Protein AF-A0A348VBX1-F1 (afdb_monomer_lite)

Sequence (190 aa):
MVKDENVKIEMVGKNIELTAAIKQYIEEKIGRVYRYFDPILGVKVAVEKERQAREPVFDVEVTLDANGRLIRAEVEDPDLYAAIDKAADKLESNIKRFKEKLFDSRQGGRVEKTTTLNIGSLLGEEKVEEPLIERRKRFVVLPMSEEEAILQMESLGHTFFVFMDPDTGDPKIVYKRKKRGYGVIEVLTE

Radius of gyration: 22.04 Å; chains: 1; bounding box: 51×40×66 Å

pLDDT: mean 71.65, std 18.19, range [31.11, 92.44]

Structure (mmCIF, N/CA/C/O backbone):
data_AF-A0A348VBX1-F1
#
_entry.id   AF-A0A348VBX1-F1
#
loop_
_atom_site.group_PDB
_atom_site.id
_atom_site.type_symbol
_atom_site.label_atom_id
_atom_site.label_alt_id
_atom_site.label_comp_id
_atom_site.label_asym_id
_atom_site.label_entity_id
_atom_site.label_seq_id
_atom_site.pdbx_PDB_ins_code
_atom_site.Cartn_x
_atom_site.Cartn_y
_atom_site.Cartn_z
_atom_site.occupancy
_atom_site.B_iso_or_equiv
_atom_site.auth_seq_id
_atom_site.auth_comp_id
_atom_site.auth_asym_id
_atom_site.auth_atom_id
_atom_site.pdbx_PDB_model_num
ATOM 1 N N . MET A 1 1 ? -14.574 9.328 -16.909 1.00 34.19 1 MET A N 1
ATOM 2 C CA . MET A 1 1 ? -14.794 9.185 -15.454 1.00 34.19 1 MET A CA 1
ATOM 3 C C . MET A 1 1 ? -14.761 7.692 -15.159 1.00 34.19 1 MET A C 1
ATOM 5 O O . MET A 1 1 ? -15.797 7.044 -15.177 1.00 34.19 1 MET A O 1
ATOM 9 N N . VAL A 1 2 ? -13.558 7.121 -15.090 1.00 34.88 2 VAL A N 1
ATOM 10 C CA . VAL A 1 2 ? -13.354 5.673 -14.930 1.00 34.88 2 VAL A CA 1
ATOM 11 C C . VAL A 1 2 ? -13.060 5.448 -13.455 1.00 34.88 2 VAL A C 1
ATOM 13 O O . VAL A 1 2 ? -12.194 6.114 -12.902 1.00 34.88 2 VAL A O 1
ATOM 16 N N . LYS A 1 3 ? -13.880 4.623 -12.808 1.00 34.69 3 LYS A N 1
ATOM 17 C CA . LYS A 1 3 ? -13.739 4.253 -11.402 1.00 34.69 3 LYS A CA 1
ATOM 18 C C . LYS A 1 3 ? -12.501 3.363 -11.272 1.00 34.69 3 LYS A C 1
ATOM 20 O O . LYS A 1 3 ? -12.443 2.328 -11.926 1.00 34.69 3 LYS A O 1
ATOM 25 N N . ASP A 1 4 ? -11.540 3.765 -10.446 1.00 39.59 4 ASP A N 1
ATOM 26 C CA . ASP A 1 4 ? -10.434 2.912 -10.006 1.00 39.59 4 ASP A CA 1
ATOM 27 C C . ASP A 1 4 ? -10.994 1.783 -9.133 1.00 39.59 4 ASP A C 1
ATOM 29 O O . ASP A 1 4 ? -11.224 1.944 -7.936 1.00 39.59 4 ASP A O 1
ATOM 33 N N . GLU A 1 5 ? -11.311 0.657 -9.769 1.00 47.06 5 GLU A N 1
ATOM 34 C CA . GLU A 1 5 ? -12.123 -0.420 -9.193 1.00 47.06 5 GLU A CA 1
ATOM 35 C C . GLU A 1 5 ? -11.312 -1.639 -8.716 1.00 47.06 5 GLU A C 1
ATOM 37 O O . GLU A 1 5 ? -11.877 -2.716 -8.592 1.00 47.06 5 GLU A O 1
ATOM 42 N N . ASN A 1 6 ? -10.005 -1.531 -8.427 1.00 52.00 6 ASN A N 1
ATOM 43 C CA . ASN A 1 6 ? -9.211 -2.731 -8.094 1.00 52.00 6 ASN A CA 1
ATOM 44 C C . ASN A 1 6 ? -8.182 -2.616 -6.955 1.00 52.00 6 ASN A C 1
ATOM 46 O O . ASN A 1 6 ? -7.295 -3.464 -6.853 1.00 52.00 6 ASN A O 1
ATOM 50 N N . VAL A 1 7 ? -8.308 -1.649 -6.040 1.00 63.88 7 VAL A N 1
ATOM 51 C CA . VAL A 1 7 ? -7.556 -1.722 -4.772 1.00 63.88 7 VAL A CA 1
ATOM 52 C C . VAL A 1 7 ? -8.360 -2.547 -3.772 1.00 63.88 7 VAL A C 1
ATOM 54 O O . VAL A 1 7 ? -9.346 -2.084 -3.202 1.00 63.88 7 VAL A O 1
ATOM 57 N N . LYS A 1 8 ? -7.946 -3.798 -3.558 1.00 69.88 8 LYS A N 1
ATOM 58 C CA . LYS A 1 8 ? -8.563 -4.673 -2.558 1.00 69.88 8 LYS A CA 1
ATOM 59 C C . LYS A 1 8 ? -8.194 -4.177 -1.154 1.00 69.88 8 LYS A C 1
ATOM 61 O O . LYS A 1 8 ? -7.020 -4.215 -0.780 1.00 69.88 8 LYS A O 1
ATOM 66 N N . ILE A 1 9 ? -9.191 -3.721 -0.393 1.00 82.69 9 ILE A N 1
ATOM 67 C CA . ILE A 1 9 ? -9.043 -3.385 1.029 1.00 82.69 9 ILE A CA 1
ATOM 68 C C . ILE A 1 9 ? -9.434 -4.611 1.853 1.00 82.69 9 ILE A C 1
ATOM 70 O O . ILE A 1 9 ? -10.587 -5.039 1.851 1.00 82.69 9 ILE A O 1
ATOM 74 N N . GLU A 1 10 ? -8.473 -5.197 2.554 1.00 85.75 10 GLU A N 1
ATOM 75 C CA . GLU A 1 10 ? -8.712 -6.299 3.481 1.00 85.75 10 GLU A CA 1
ATOM 76 C C . GLU A 1 10 ? -8.866 -5.753 4.900 1.00 85.75 10 GLU A C 1
ATOM 78 O O . GLU A 1 10 ? -7.954 -5.119 5.424 1.00 85.75 10 GLU A O 1
ATOM 83 N N . MET A 1 11 ? -10.012 -6.004 5.535 1.00 87.12 11 MET A N 1
ATOM 84 C CA . MET A 1 11 ? -10.293 -5.536 6.894 1.00 87.12 11 MET A CA 1
ATOM 85 C C . MET A 1 11 ? -10.345 -6.712 7.868 1.00 87.12 11 MET A C 1
ATOM 87 O O . MET A 1 11 ? -11.071 -7.680 7.636 1.00 87.12 11 MET A O 1
ATOM 91 N N . VAL A 1 12 ? -9.602 -6.619 8.969 1.00 87.25 12 VAL A N 1
ATOM 92 C CA . VAL A 1 12 ? -9.521 -7.645 10.014 1.00 87.25 12 VAL A CA 1
ATOM 93 C C . VAL A 1 12 ? -9.904 -7.022 11.353 1.00 87.25 12 VAL A C 1
ATOM 95 O O . VAL A 1 12 ? -9.285 -6.059 11.786 1.00 87.25 12 VAL A O 1
ATOM 98 N N . GLY A 1 13 ? -10.924 -7.569 12.013 1.00 86.19 13 GLY A N 1
ATOM 99 C CA . GLY A 1 13 ? -11.302 -7.182 13.373 1.00 86.19 13 GLY A CA 1
ATOM 100 C C . GLY A 1 13 ? -10.796 -8.213 14.376 1.00 86.19 13 GLY A C 1
ATOM 101 O O . GLY A 1 13 ? -11.112 -9.396 14.246 1.00 86.19 13 GLY A O 1
ATOM 102 N N . LYS A 1 14 ? -10.026 -7.787 15.378 1.00 83.62 14 LYS A N 1
ATOM 103 C CA . LYS A 1 14 ? -9.590 -8.625 16.501 1.00 83.62 14 LYS A CA 1
ATOM 104 C C . LYS A 1 14 ? -10.239 -8.105 17.777 1.00 83.62 14 LYS A C 1
ATOM 106 O O . LYS A 1 14 ? -10.091 -6.946 18.137 1.00 83.62 14 LYS A O 1
ATOM 111 N N . ASN A 1 15 ? -11.014 -8.952 18.453 1.00 81.19 15 ASN A N 1
ATOM 112 C CA . ASN A 1 15 ? -11.793 -8.563 19.641 1.00 81.19 15 ASN A CA 1
ATOM 113 C C . ASN A 1 15 ? -12.840 -7.456 19.393 1.00 81.19 15 ASN A C 1
ATOM 115 O O . ASN A 1 15 ? -13.347 -6.862 20.344 1.00 81.19 15 ASN A O 1
ATOM 119 N N . ILE A 1 16 ? -13.188 -7.210 18.128 1.00 82.00 16 ILE A N 1
ATOM 120 C CA . ILE A 1 16 ? -14.214 -6.262 17.700 1.00 82.00 16 ILE A CA 1
ATOM 121 C C . ILE A 1 16 ? -14.947 -6.816 16.477 1.00 82.00 16 ILE A C 1
ATOM 123 O O . ILE A 1 16 ? -14.334 -7.410 15.588 1.00 82.00 16 ILE A O 1
ATOM 127 N N . GLU A 1 17 ? -16.260 -6.614 16.425 1.00 80.56 17 GLU A N 1
ATOM 128 C CA . GLU A 1 17 ? -17.049 -6.901 15.231 1.00 80.56 17 GLU A CA 1
ATOM 129 C C . GLU A 1 17 ? -17.057 -5.687 14.302 1.00 80.56 17 GLU A C 1
ATOM 131 O O . GLU A 1 17 ? -17.486 -4.591 14.669 1.00 80.56 17 GLU A O 1
ATOM 136 N N . LEU A 1 18 ? -16.593 -5.889 13.069 1.00 85.25 18 LEU A N 1
ATOM 137 C CA . LEU A 1 18 ? -16.630 -4.862 12.034 1.00 85.25 18 LEU A CA 1
ATOM 138 C C . LEU A 1 18 ? -18.036 -4.789 11.428 1.00 85.25 18 LEU A C 1
ATOM 140 O O . LEU A 1 18 ? -18.371 -5.544 10.509 1.00 85.25 18 LEU A O 1
ATOM 144 N N . THR A 1 19 ? -18.854 -3.867 11.936 1.00 88.31 19 THR A N 1
ATOM 145 C CA . THR A 1 19 ? -20.179 -3.563 11.376 1.00 88.31 19 THR A CA 1
ATOM 146 C C . THR A 1 19 ? -20.062 -2.903 9.998 1.00 88.31 19 THR A C 1
ATOM 148 O O . THR A 1 19 ? -19.020 -2.354 9.636 1.00 88.31 19 THR A O 1
ATOM 151 N N . ALA A 1 20 ? -21.142 -2.929 9.210 1.00 86.56 20 ALA A N 1
ATOM 152 C CA . ALA A 1 20 ? -21.160 -2.320 7.876 1.00 86.56 20 ALA A CA 1
ATOM 153 C C . ALA A 1 20 ? -20.808 -0.820 7.901 1.00 86.56 20 ALA A C 1
ATOM 155 O O . ALA A 1 20 ? -20.064 -0.355 7.043 1.00 86.56 20 ALA A O 1
ATOM 156 N N . ALA A 1 21 ? -21.268 -0.094 8.926 1.00 87.56 21 ALA A N 1
ATOM 157 C CA . ALA A 1 21 ? -20.960 1.323 9.106 1.00 87.56 21 ALA A CA 1
ATOM 158 C C . ALA A 1 21 ? -19.455 1.573 9.305 1.00 87.56 21 ALA A C 1
ATOM 160 O O . ALA A 1 21 ? -18.895 2.476 8.691 1.00 87.56 21 ALA A O 1
ATOM 161 N N . ILE A 1 22 ? -18.784 0.735 10.106 1.00 87.12 22 ILE A N 1
ATOM 162 C CA . ILE A 1 22 ? -17.337 0.842 10.347 1.00 87.12 22 ILE A CA 1
ATOM 163 C C . ILE A 1 22 ? -16.563 0.556 9.058 1.00 87.12 22 ILE A C 1
ATOM 165 O O . ILE A 1 22 ? -15.651 1.302 8.709 1.00 87.12 22 ILE A O 1
ATOM 169 N N . LYS A 1 23 ? -16.945 -0.493 8.320 1.00 86.88 23 LYS A N 1
ATOM 170 C CA . LYS A 1 23 ? -16.295 -0.846 7.047 1.00 86.88 23 LYS A CA 1
ATOM 171 C C . LYS A 1 23 ? -16.399 0.284 6.027 1.00 86.88 23 LYS A C 1
ATOM 173 O O . LYS A 1 23 ? -15.392 0.673 5.446 1.00 86.88 23 LYS A O 1
ATOM 178 N N . GLN A 1 24 ? -17.595 0.849 5.875 1.00 87.25 24 GLN A N 1
ATOM 179 C CA . GLN A 1 24 ? -17.833 1.971 4.972 1.00 87.25 24 GLN A CA 1
ATOM 180 C C . GLN A 1 24 ? -17.023 3.210 5.381 1.00 87.25 24 GLN A C 1
ATOM 182 O O . GLN A 1 24 ? -16.464 3.892 4.524 1.00 87.25 24 GLN A O 1
ATOM 187 N N . TYR A 1 25 ? -16.910 3.478 6.685 1.00 89.00 25 TYR A N 1
ATOM 188 C CA . TYR A 1 25 ? -16.112 4.592 7.196 1.00 89.00 25 TYR A CA 1
ATOM 189 C C . TYR A 1 25 ? -14.616 4.426 6.883 1.00 89.00 25 TYR A C 1
ATOM 191 O O . TYR A 1 25 ? -13.970 5.362 6.406 1.00 89.00 25 TYR A O 1
ATOM 199 N N . ILE A 1 26 ? -14.073 3.220 7.085 1.00 87.38 26 ILE A N 1
ATOM 200 C CA . ILE A 1 26 ? -12.686 2.874 6.733 1.00 87.38 26 ILE A CA 1
ATOM 201 C C . ILE A 1 26 ? -12.463 3.030 5.223 1.00 87.38 26 ILE A C 1
ATOM 203 O O . ILE A 1 26 ? -11.484 3.653 4.810 1.00 87.38 26 ILE A O 1
ATOM 207 N N . GLU A 1 27 ? -13.372 2.504 4.400 1.00 86.06 27 GLU A N 1
ATOM 208 C CA . GLU A 1 27 ? -13.325 2.637 2.940 1.00 86.06 27 GLU A CA 1
ATOM 209 C C . GLU A 1 27 ? -13.308 4.096 2.491 1.00 86.06 27 GLU A C 1
ATOM 211 O O . GLU A 1 27 ? -12.513 4.454 1.625 1.00 86.06 27 GLU A O 1
ATOM 216 N N . GLU A 1 28 ? -14.137 4.955 3.084 1.00 86.88 28 GLU A N 1
ATOM 217 C CA . GLU A 1 28 ? -14.190 6.365 2.713 1.00 86.88 28 GLU A CA 1
ATOM 218 C C . GLU A 1 28 ? -12.906 7.108 3.105 1.00 86.88 28 GLU A C 1
ATOM 220 O O . GLU A 1 28 ? -12.346 7.857 2.295 1.00 86.88 28 GLU A O 1
ATOM 225 N N . LYS A 1 29 ? -12.425 6.908 4.337 1.00 86.06 29 LYS A N 1
ATOM 226 C CA . LYS A 1 29 ? -11.259 7.625 4.872 1.00 86.06 29 LYS A CA 1
ATOM 227 C C . LYS A 1 29 ? -9.966 7.175 4.212 1.00 86.06 29 LYS A C 1
ATOM 229 O O . LYS A 1 29 ? -9.249 8.004 3.651 1.00 86.06 29 LYS A O 1
ATOM 234 N N . ILE A 1 30 ? -9.702 5.871 4.197 1.00 82.25 30 ILE A N 1
ATOM 235 C CA . ILE A 1 30 ? -8.506 5.307 3.559 1.00 82.25 30 ILE A CA 1
ATOM 236 C C . ILE A 1 30 ? -8.591 5.456 2.032 1.00 82.25 30 ILE A C 1
ATOM 238 O O . ILE A 1 30 ? -7.583 5.756 1.392 1.00 82.25 30 ILE A O 1
ATOM 242 N N . GLY A 1 31 ? -9.811 5.390 1.484 1.00 77.94 31 GLY A N 1
ATOM 243 C CA . GLY A 1 31 ? -10.207 5.755 0.118 1.00 77.94 31 GLY A CA 1
ATOM 244 C C . GLY A 1 31 ? -9.522 6.982 -0.452 1.00 77.94 31 GLY A C 1
ATOM 245 O O . GLY A 1 31 ? -8.976 6.986 -1.558 1.00 77.94 31 GLY A O 1
ATOM 246 N N . ARG A 1 32 ? -9.577 8.065 0.320 1.00 78.00 32 ARG A N 1
ATOM 247 C CA . ARG A 1 32 ? -9.036 9.365 -0.084 1.00 78.00 32 ARG A CA 1
ATOM 248 C C . ARG A 1 32 ? -7.515 9.361 -0.111 1.00 78.00 32 ARG A C 1
ATOM 250 O O . ARG A 1 32 ? -6.947 10.024 -0.971 1.00 78.00 32 ARG A O 1
ATOM 257 N N . VAL A 1 33 ? -6.876 8.620 0.792 1.00 74.38 33 VAL A N 1
ATOM 258 C CA . VAL A 1 33 ? -5.416 8.603 0.938 1.00 74.38 33 VAL A CA 1
ATOM 259 C C . VAL A 1 33 ? -4.763 7.908 -0.252 1.00 74.38 33 VAL A C 1
ATOM 261 O O . VAL A 1 33 ? -3.803 8.443 -0.797 1.00 74.38 33 VAL A O 1
ATOM 264 N N . TYR A 1 34 ? -5.293 6.769 -0.709 1.00 67.50 34 TYR A N 1
ATOM 265 C CA . TYR A 1 34 ? -4.686 6.032 -1.824 1.00 67.50 34 TYR A CA 1
ATOM 266 C C . TYR A 1 34 ? -4.989 6.617 -3.211 1.00 67.50 34 TYR A C 1
ATOM 268 O O . TYR A 1 34 ? -4.181 6.440 -4.111 1.00 67.50 34 TYR A O 1
ATOM 276 N N . ARG A 1 35 ? -6.082 7.375 -3.406 1.00 65.81 35 ARG A N 1
ATOM 277 C CA . ARG A 1 35 ? -6.417 7.983 -4.717 1.00 65.81 35 ARG A CA 1
ATOM 278 C C . ARG A 1 35 ? -5.342 8.942 -5.248 1.00 65.81 35 ARG A C 1
ATOM 280 O O . ARG A 1 35 ? -5.245 9.173 -6.445 1.00 65.81 35 ARG A O 1
ATOM 287 N N . TYR A 1 36 ? -4.540 9.527 -4.364 1.00 60.25 36 TYR A N 1
ATOM 288 C CA . TYR A 1 36 ? -3.433 10.399 -4.764 1.00 60.25 36 TYR A CA 1
ATOM 289 C C . TYR A 1 36 ? -2.178 9.631 -5.205 1.00 60.25 36 TYR A C 1
ATOM 291 O O . TYR A 1 36 ? -1.205 10.253 -5.641 1.00 60.25 36 TYR A O 1
ATOM 299 N N . PHE A 1 37 ? -2.169 8.302 -5.078 1.00 56.12 37 PHE A N 1
ATOM 300 C CA . PHE A 1 37 ? -0.985 7.476 -5.256 1.00 56.12 37 PHE A CA 1
ATOM 301 C C . PHE A 1 37 ? -1.318 6.231 -6.082 1.00 56.12 37 PHE A C 1
ATOM 303 O O . PHE A 1 37 ? -1.771 5.230 -5.551 1.00 56.12 37 PHE A O 1
ATOM 310 N N . ASP A 1 38 ? -1.016 6.269 -7.378 1.00 56.38 38 ASP A N 1
ATOM 311 C CA . ASP A 1 38 ? -1.073 5.093 -8.249 1.00 56.38 38 ASP A CA 1
ATOM 312 C C . ASP A 1 38 ? 0.329 4.677 -8.715 1.00 56.38 38 ASP A C 1
ATOM 314 O O . ASP A 1 38 ? 1.137 5.551 -9.059 1.00 56.38 38 ASP A O 1
ATOM 318 N N . PRO A 1 39 ? 0.651 3.366 -8.758 1.00 56.66 39 PRO A N 1
ATOM 319 C CA . PRO A 1 39 ? -0.222 2.220 -8.460 1.00 56.66 39 PRO A CA 1
ATOM 320 C C . PRO A 1 39 ? -0.078 1.674 -7.021 1.00 56.66 39 PRO A C 1
ATOM 322 O O . PRO A 1 39 ? 1.034 1.374 -6.567 1.00 56.66 39 PRO A O 1
ATOM 325 N N . ILE A 1 40 ? -1.206 1.461 -6.331 1.00 63.28 40 ILE A N 1
ATOM 326 C CA . ILE A 1 40 ? -1.289 0.750 -5.036 1.00 63.28 40 ILE A CA 1
ATOM 327 C C . ILE A 1 40 ? -1.795 -0.678 -5.257 1.00 63.28 40 ILE A C 1
ATOM 329 O O . ILE A 1 40 ? -2.778 -0.901 -5.957 1.00 63.28 40 ILE A O 1
ATOM 333 N N . LEU A 1 41 ? -1.105 -1.661 -4.670 1.00 61.50 41 LEU A N 1
ATOM 334 C CA . LEU A 1 41 ? -1.371 -3.089 -4.899 1.00 61.50 41 LEU A CA 1
ATOM 335 C C . LEU A 1 41 ? -2.420 -3.664 -3.942 1.00 61.50 41 LEU A C 1
ATOM 337 O O . LEU A 1 41 ? -3.099 -4.633 -4.277 1.00 61.50 41 LEU A O 1
ATOM 341 N N . GLY A 1 42 ? -2.548 -3.083 -2.752 1.00 71.88 42 GLY A N 1
ATOM 342 C CA . GLY A 1 42 ? -3.493 -3.536 -1.743 1.00 71.88 42 GLY A CA 1
ATOM 343 C C . GLY A 1 42 ? -3.344 -2.776 -0.435 1.00 71.88 42 GLY A C 1
ATOM 344 O O . GLY A 1 42 ? -2.290 -2.205 -0.136 1.00 71.88 42 GLY A O 1
ATOM 345 N N . VAL A 1 43 ? -4.419 -2.777 0.343 1.00 82.62 43 VAL A N 1
ATOM 346 C CA . VAL A 1 43 ? -4.465 -2.149 1.663 1.00 82.62 43 VAL A CA 1
ATOM 347 C C . VAL A 1 43 ? -5.020 -3.156 2.652 1.00 82.62 43 VAL A C 1
ATOM 349 O O . VAL A 1 43 ? -6.045 -3.781 2.396 1.00 82.62 43 VAL A O 1
ATOM 352 N N . LYS A 1 44 ? -4.361 -3.302 3.794 1.00 86.75 44 LYS A N 1
ATOM 353 C CA . LYS A 1 44 ? -4.835 -4.106 4.913 1.00 86.75 44 LYS A CA 1
ATOM 354 C C . LYS A 1 44 ? -5.072 -3.202 6.112 1.00 86.75 44 LYS A C 1
ATOM 356 O O . LYS A 1 44 ? -4.185 -2.447 6.494 1.00 86.75 44 LYS A O 1
ATOM 361 N N . VAL A 1 45 ? -6.254 -3.295 6.700 1.00 87.00 45 VAL A N 1
ATOM 362 C CA . VAL A 1 45 ? -6.635 -2.572 7.913 1.00 87.00 45 VAL A CA 1
ATOM 363 C C . VAL A 1 45 ? -6.945 -3.599 8.989 1.00 87.00 45 VAL A C 1
ATOM 365 O O . VAL A 1 45 ? -7.852 -4.414 8.825 1.00 87.00 45 VAL A O 1
ATOM 368 N N . ALA A 1 46 ? -6.191 -3.584 10.079 1.00 86.31 46 ALA A N 1
ATOM 369 C CA . ALA A 1 46 ? -6.487 -4.353 11.273 1.00 86.31 46 ALA A CA 1
ATOM 370 C C . ALA A 1 46 ? -6.979 -3.404 12.367 1.00 86.31 46 ALA A C 1
ATOM 372 O O . ALA A 1 46 ? -6.388 -2.355 12.601 1.00 86.31 46 ALA A O 1
ATOM 373 N N . VAL A 1 47 ? -8.086 -3.768 13.005 1.00 87.31 47 VAL A N 1
ATOM 374 C CA . VAL A 1 47 ? -8.648 -3.044 14.143 1.00 87.31 47 VAL A CA 1
ATOM 375 C C . VAL A 1 47 ? -8.699 -4.009 15.311 1.00 87.31 47 VAL A C 1
ATOM 377 O O . VAL A 1 47 ? -9.370 -5.043 15.234 1.00 87.31 47 VAL A O 1
ATOM 380 N N . GLU A 1 48 ? -8.005 -3.681 16.389 1.00 86.62 48 GLU A N 1
ATOM 381 C CA . GLU A 1 48 ? -8.013 -4.434 17.632 1.00 86.62 48 GLU A CA 1
ATOM 382 C C . GLU A 1 48 ? -8.620 -3.604 18.762 1.00 86.62 48 GLU A C 1
ATOM 384 O O . GLU A 1 48 ? -8.350 -2.417 18.909 1.00 86.62 48 GLU A O 1
ATOM 389 N N . LYS A 1 49 ? -9.472 -4.236 19.571 1.00 83.94 49 LYS A N 1
ATOM 390 C CA . LYS A 1 49 ? -9.936 -3.662 20.835 1.00 83.94 49 LYS A CA 1
ATOM 391 C C . LYS A 1 49 ? -9.204 -4.335 21.990 1.00 83.94 49 LYS A C 1
ATOM 393 O O . LYS A 1 49 ? -9.324 -5.553 22.164 1.00 83.94 49 LYS A O 1
ATOM 398 N N . GLU A 1 50 ? -8.497 -3.548 22.792 1.00 82.06 50 GLU A N 1
ATOM 399 C CA . GLU A 1 50 ? -7.801 -4.044 23.978 1.00 82.06 50 GLU A CA 1
ATOM 400 C C . GLU A 1 50 ? -8.819 -4.552 25.014 1.00 82.06 50 GLU A C 1
ATOM 402 O O . GLU A 1 50 ? -9.827 -3.899 25.304 1.00 82.06 50 GLU A O 1
ATOM 407 N N . ARG A 1 51 ? -8.585 -5.753 25.557 1.00 70.12 51 ARG A N 1
ATOM 408 C CA . ARG A 1 51 ? -9.510 -6.425 26.490 1.00 70.12 51 ARG A CA 1
ATOM 409 C C . ARG A 1 51 ? -9.222 -6.099 27.952 1.00 70.12 51 ARG A C 1
ATOM 411 O O . ARG A 1 51 ? -10.125 -6.241 28.771 1.00 70.12 51 ARG A O 1
ATOM 418 N N . GLN A 1 52 ? -7.985 -5.728 28.291 1.00 65.56 52 GLN A N 1
ATOM 419 C CA . GLN A 1 52 ? -7.544 -5.564 29.687 1.00 65.56 52 GLN A CA 1
ATOM 420 C C . GLN A 1 52 ? -7.373 -4.109 30.140 1.00 65.56 52 GLN A C 1
ATOM 422 O O . GLN A 1 52 ? -7.008 -3.863 31.291 1.00 65.56 52 GLN A O 1
ATOM 427 N N . ALA A 1 53 ? -7.659 -3.135 29.279 1.00 66.25 53 ALA A N 1
ATOM 428 C CA . ALA A 1 53 ? -7.589 -1.729 29.648 1.00 66.25 53 ALA A CA 1
ATOM 429 C C . ALA A 1 53 ? -8.806 -1.305 30.496 1.00 66.25 53 ALA A C 1
ATOM 431 O O . ALA A 1 53 ? -9.932 -1.758 30.285 1.00 66.25 53 ALA A O 1
ATOM 432 N N . ARG A 1 54 ? -8.575 -0.423 31.481 1.00 67.56 54 ARG A N 1
ATOM 433 C CA . ARG A 1 54 ? -9.643 0.181 32.309 1.00 67.56 54 ARG A CA 1
ATOM 434 C C . ARG A 1 54 ? -10.573 1.088 31.496 1.00 67.56 54 ARG A C 1
ATOM 436 O O . ARG A 1 54 ? -11.728 1.258 31.872 1.00 67.56 54 ARG A O 1
ATOM 443 N N . GLU A 1 55 ? -10.063 1.638 30.401 1.00 75.94 55 GLU A N 1
ATOM 444 C CA . GLU A 1 55 ? -10.782 2.443 29.415 1.00 75.94 55 GLU A CA 1
ATOM 445 C C . GLU A 1 55 ? -10.709 1.729 28.057 1.00 75.94 55 GLU A C 1
ATOM 447 O O . GLU A 1 55 ? -9.751 0.989 27.824 1.00 75.94 55 GLU A O 1
ATOM 452 N N . PRO A 1 56 ? -11.708 1.877 27.169 1.00 76.38 56 PRO A N 1
ATOM 453 C CA . PRO A 1 56 ? -11.634 1.277 25.842 1.00 76.38 56 PRO A CA 1
ATOM 454 C C . PRO A 1 56 ? -10.424 1.854 25.107 1.00 76.38 56 PRO A C 1
ATOM 456 O O . PRO A 1 56 ? -10.309 3.066 25.012 1.00 76.38 56 PRO A O 1
ATOM 459 N N . VAL A 1 57 ? -9.538 0.995 24.605 1.00 84.56 57 VAL A N 1
ATOM 460 C CA . VAL A 1 57 ? -8.432 1.384 23.723 1.00 84.56 57 VAL A CA 1
ATOM 461 C C . VAL A 1 57 ? -8.577 0.590 22.435 1.00 84.56 57 VAL A C 1
ATOM 463 O O . VAL A 1 57 ? -8.752 -0.634 22.463 1.00 84.56 57 VAL A O 1
ATOM 466 N N . PHE A 1 58 ? -8.563 1.303 21.317 1.00 85.38 58 PHE A N 1
ATOM 467 C CA . PHE A 1 58 ? -8.622 0.754 19.974 1.00 85.38 58 PHE A CA 1
ATOM 468 C C . PHE A 1 58 ? -7.272 0.954 19.306 1.00 85.38 58 PHE A C 1
ATOM 470 O O . PHE A 1 58 ? -6.812 2.084 19.154 1.00 85.38 58 PHE A O 1
ATOM 477 N N . ASP A 1 59 ? -6.665 -0.147 18.893 1.00 86.31 59 ASP A N 1
ATOM 478 C CA . ASP A 1 59 ? -5.488 -0.155 18.041 1.00 86.31 59 ASP A CA 1
ATOM 479 C C . ASP A 1 59 ? -5.949 -0.299 16.589 1.00 86.31 59 ASP A C 1
ATOM 481 O O . ASP A 1 59 ? -6.680 -1.230 16.231 1.00 86.31 59 ASP A O 1
ATOM 485 N N . VAL A 1 60 ? -5.575 0.668 15.759 1.00 88.00 60 VAL A N 1
ATOM 486 C CA . VAL A 1 60 ? -5.806 0.646 14.321 1.00 88.00 60 VAL A CA 1
ATOM 487 C C . VAL A 1 60 ? -4.463 0.593 13.617 1.00 88.00 60 VAL A C 1
ATOM 489 O O . VAL A 1 60 ? -3.678 1.545 13.620 1.00 88.00 60 VAL A O 1
ATOM 492 N N . GLU A 1 61 ? -4.257 -0.508 12.913 1.00 86.75 61 GLU A N 1
ATOM 493 C CA . GLU A 1 61 ? -3.096 -0.747 12.086 1.00 86.75 61 GLU A CA 1
ATOM 494 C C . GLU A 1 61 ? -3.501 -0.732 10.610 1.00 86.75 61 GLU A C 1
ATOM 496 O O . GLU A 1 61 ? -4.292 -1.553 10.143 1.00 86.75 61 GLU A O 1
ATOM 501 N N . VAL A 1 62 ? -2.916 0.178 9.841 1.00 87.19 62 VAL A N 1
ATOM 502 C CA . VAL A 1 62 ? -3.080 0.250 8.392 1.00 87.19 62 VAL A CA 1
ATOM 503 C C . VAL A 1 62 ? -1.754 -0.079 7.724 1.00 87.19 62 VAL A C 1
ATOM 505 O O . VAL A 1 62 ? -0.760 0.625 7.898 1.00 87.19 62 VAL A O 1
ATOM 508 N N . THR A 1 63 ? -1.750 -1.134 6.920 1.00 82.00 63 THR A N 1
ATOM 509 C CA . THR A 1 63 ? -0.619 -1.542 6.090 1.00 82.00 63 THR A CA 1
ATOM 510 C C . THR A 1 63 ? -0.981 -1.358 4.621 1.00 82.00 63 THR A C 1
ATOM 512 O O . THR A 1 63 ? -1.935 -1.947 4.116 1.00 82.00 63 THR A O 1
ATOM 515 N N . LEU A 1 64 ? -0.204 -0.541 3.921 1.00 80.44 64 LEU A N 1
ATOM 516 C CA . LEU A 1 64 ? -0.373 -0.219 2.511 1.00 80.44 64 LEU A CA 1
ATOM 517 C C . LEU A 1 64 ? 0.794 -0.778 1.698 1.00 80.44 64 LEU A C 1
ATOM 519 O O . LEU A 1 64 ? 1.955 -0.550 2.041 1.00 80.44 64 LEU A O 1
ATOM 523 N N . ASP A 1 65 ? 0.491 -1.478 0.606 1.00 70.19 65 ASP A N 1
ATOM 524 C CA . ASP A 1 65 ? 1.497 -1.948 -0.345 1.00 70.19 65 ASP A CA 1
ATOM 525 C C . ASP A 1 65 ? 1.570 -1.016 -1.562 1.00 70.19 65 ASP A C 1
ATOM 527 O O . ASP A 1 65 ? 0.727 -1.050 -2.466 1.00 70.19 65 ASP A O 1
ATOM 531 N N . ALA A 1 66 ? 2.617 -0.189 -1.588 1.00 66.25 66 ALA A N 1
ATOM 532 C CA . ALA A 1 66 ? 2.965 0.656 -2.722 1.00 66.25 66 ALA A CA 1
ATOM 533 C C . ALA A 1 66 ? 4.107 0.005 -3.526 1.00 66.25 66 ALA A C 1
ATOM 535 O O . ALA A 1 66 ? 5.290 0.181 -3.220 1.00 66.25 66 ALA A O 1
ATOM 536 N N . ASN A 1 67 ? 3.762 -0.749 -4.578 1.00 61.75 67 ASN A N 1
ATOM 537 C CA . ASN A 1 67 ?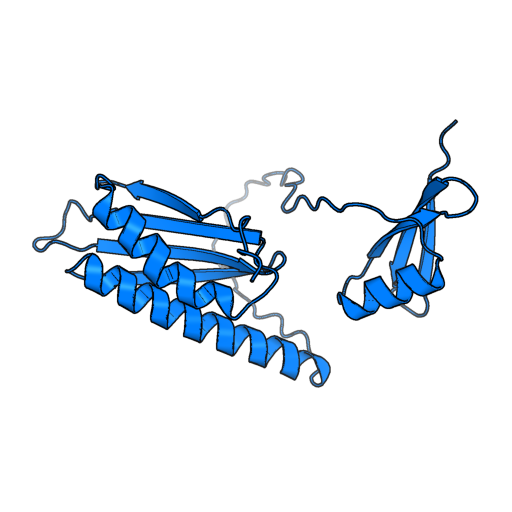 4.709 -1.389 -5.510 1.00 61.75 67 ASN A CA 1
ATOM 538 C C . ASN A 1 67 ? 5.764 -2.311 -4.837 1.00 61.75 67 ASN A C 1
ATOM 540 O O . ASN A 1 67 ? 6.929 -2.405 -5.252 1.00 61.75 67 ASN A O 1
ATOM 544 N N . GLY A 1 68 ? 5.361 -3.046 -3.801 1.00 53.91 68 GLY A N 1
ATOM 545 C CA . GLY A 1 68 ? 6.206 -3.953 -3.024 1.00 53.91 68 GLY A CA 1
ATOM 546 C C . GLY A 1 68 ? 7.075 -3.260 -1.984 1.00 53.91 68 GLY A C 1
ATOM 547 O O . GLY A 1 68 ? 8.109 -3.808 -1.604 1.00 53.91 68 GLY A O 1
ATOM 548 N N . ARG A 1 69 ? 6.694 -2.057 -1.550 1.00 63.78 69 ARG A N 1
ATOM 549 C CA . ARG A 1 69 ? 7.209 -1.440 -0.329 1.00 63.78 69 ARG A CA 1
ATOM 550 C C . ARG A 1 69 ? 6.042 -1.228 0.625 1.00 63.78 69 ARG A C 1
ATOM 552 O O . ARG A 1 69 ? 5.068 -0.560 0.286 1.00 63.78 69 ARG A O 1
ATOM 559 N N . LEU A 1 70 ? 6.166 -1.826 1.806 1.00 71.31 70 LEU A N 1
ATOM 560 C CA . LEU A 1 70 ? 5.138 -1.796 2.834 1.00 71.31 70 LEU A CA 1
ATOM 561 C C . LEU A 1 70 ? 5.243 -0.490 3.618 1.00 71.31 70 LEU A C 1
ATOM 563 O O . LEU A 1 70 ? 6.295 -0.166 4.173 1.00 71.31 70 LEU A O 1
ATOM 567 N N . ILE A 1 71 ? 4.146 0.254 3.660 1.00 79.38 71 ILE A N 1
ATOM 568 C CA . ILE A 1 71 ? 3.990 1.451 4.479 1.00 79.38 71 ILE A CA 1
ATOM 569 C C . ILE A 1 71 ? 2.981 1.107 5.565 1.00 79.38 71 ILE A C 1
ATOM 571 O O . ILE A 1 71 ? 1.815 0.861 5.275 1.00 79.38 71 ILE A O 1
ATOM 575 N N . ARG A 1 72 ? 3.441 1.079 6.815 1.00 81.94 72 ARG A N 1
ATOM 576 C CA . ARG A 1 72 ? 2.610 0.785 7.984 1.00 81.94 72 ARG A CA 1
ATOM 577 C C . ARG A 1 72 ? 2.345 2.062 8.775 1.00 81.94 72 ARG A C 1
ATOM 579 O O . ARG A 1 72 ? 3.243 2.888 8.958 1.00 81.94 72 ARG A O 1
ATOM 586 N N . ALA A 1 73 ? 1.121 2.215 9.248 1.00 84.19 73 ALA A N 1
ATOM 587 C CA . ALA A 1 73 ? 0.714 3.226 10.207 1.00 84.19 73 ALA A CA 1
ATOM 588 C C . ALA A 1 73 ? -0.072 2.536 11.321 1.00 84.19 73 ALA A C 1
ATOM 590 O O . ALA A 1 73 ? -1.021 1.816 11.051 1.00 84.19 73 ALA A O 1
ATOM 591 N N . GLU A 1 74 ? 0.350 2.754 12.558 1.00 86.50 74 GLU A N 1
ATOM 592 C CA . GLU A 1 74 ? -0.259 2.171 13.753 1.00 86.50 74 GLU A CA 1
ATOM 593 C C . GLU A 1 74 ? -0.645 3.304 14.692 1.00 86.50 74 GLU A C 1
ATOM 595 O O . GLU A 1 74 ? 0.135 4.257 14.862 1.00 86.50 74 GLU A O 1
ATOM 600 N N . VAL A 1 75 ? -1.860 3.254 15.221 1.00 89.00 75 VAL A N 1
ATOM 601 C CA . VAL A 1 75 ? -2.422 4.282 16.093 1.00 89.00 75 VAL A CA 1
ATOM 602 C C . VAL A 1 75 ? -3.279 3.622 17.156 1.00 89.00 75 VAL A C 1
ATOM 604 O O . VAL A 1 75 ? -4.187 2.868 16.834 1.00 89.00 75 VAL A O 1
ATOM 607 N N . GLU A 1 76 ? -3.040 4.001 18.404 1.00 87.81 76 GLU A N 1
ATOM 608 C CA . GLU A 1 76 ? -3.899 3.667 19.532 1.00 87.81 76 GLU A CA 1
ATOM 609 C C . GLU A 1 76 ? -4.738 4.892 19.918 1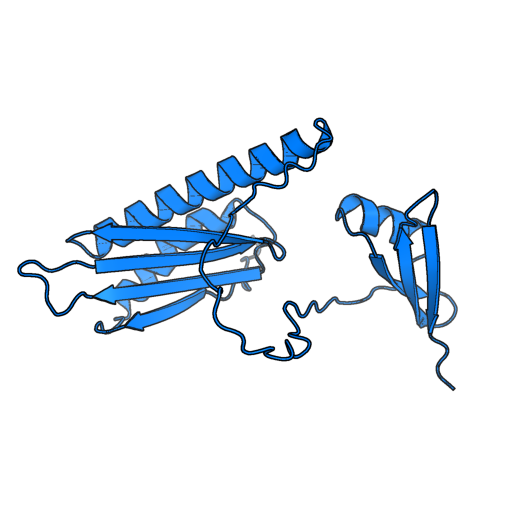.00 87.81 76 GLU A C 1
ATOM 611 O O . GLU A 1 76 ? -4.207 6.004 20.031 1.00 87.81 76 GLU A O 1
ATOM 616 N N . ASP A 1 77 ? -6.041 4.707 20.123 1.00 87.81 77 ASP A N 1
ATOM 617 C CA . ASP A 1 77 ? -6.935 5.761 20.611 1.00 87.81 77 ASP A CA 1
ATOM 618 C C . ASP A 1 77 ? -8.098 5.201 21.447 1.00 87.81 77 ASP A C 1
ATOM 620 O O . ASP A 1 77 ? -8.568 4.093 21.177 1.00 87.81 77 ASP A O 1
ATOM 624 N N . PRO A 1 78 ? -8.619 5.957 22.430 1.00 86.69 78 PRO A N 1
ATOM 625 C CA . PRO A 1 78 ? -9.831 5.567 23.140 1.00 86.69 78 PRO A CA 1
ATOM 626 C C . PRO A 1 78 ? -11.115 5.536 22.298 1.00 86.69 78 PRO A C 1
ATOM 628 O O . PRO A 1 78 ? -12.075 4.858 22.672 1.00 86.69 78 PRO A O 1
ATOM 631 N N . ASP A 1 79 ? -11.157 6.248 21.167 1.00 87.75 79 ASP A N 1
ATOM 632 C CA . ASP A 1 79 ? -12.280 6.255 20.224 1.00 87.75 79 ASP A CA 1
ATOM 633 C C . ASP A 1 79 ? -11.872 5.643 18.873 1.00 87.75 79 ASP A C 1
ATOM 635 O O . ASP A 1 79 ? -10.928 6.086 18.218 1.00 87.75 79 ASP A O 1
ATOM 639 N N . LEU A 1 80 ? -12.631 4.642 18.416 1.00 85.44 80 LEU A N 1
ATOM 640 C CA . LEU A 1 80 ? -12.406 3.961 17.141 1.00 85.44 80 LEU A CA 1
ATOM 641 C C . LEU A 1 80 ? -12.411 4.917 15.936 1.00 85.44 80 LEU A C 1
ATOM 643 O O . LEU A 1 80 ? -11.566 4.791 15.050 1.00 85.44 80 LEU A O 1
ATOM 647 N N . TYR A 1 81 ? -13.359 5.852 15.863 1.00 89.94 81 TYR A N 1
ATOM 648 C CA . TYR A 1 81 ? -13.462 6.758 14.715 1.00 89.94 81 TYR A CA 1
ATOM 649 C C . TYR A 1 81 ? -12.299 7.751 14.698 1.00 89.94 81 TYR A C 1
ATOM 651 O O . TYR A 1 81 ? -11.749 8.039 13.633 1.00 89.94 81 TYR A O 1
ATOM 659 N N . ALA A 1 82 ? -11.876 8.211 15.879 1.00 90.75 82 ALA A N 1
ATOM 660 C CA . ALA A 1 82 ? -10.695 9.054 16.021 1.00 90.75 82 ALA A CA 1
ATOM 661 C C . ALA A 1 82 ? -9.406 8.294 15.669 1.00 90.75 82 ALA A C 1
ATOM 663 O O . ALA A 1 82 ? -8.544 8.853 14.988 1.00 90.75 82 ALA A O 1
ATOM 664 N N . ALA A 1 83 ? -9.289 7.021 16.064 1.00 89.56 83 ALA A N 1
ATOM 665 C CA . ALA A 1 83 ? -8.172 6.155 15.686 1.00 89.56 83 ALA A CA 1
ATOM 666 C C . ALA A 1 83 ? -8.063 6.010 14.162 1.00 89.56 83 ALA A C 1
ATOM 668 O O . ALA A 1 83 ? -6.974 6.154 13.610 1.00 89.56 83 ALA A O 1
ATOM 669 N N . ILE A 1 84 ? -9.187 5.780 13.471 1.00 89.19 84 ILE A N 1
ATOM 670 C CA . ILE A 1 84 ? -9.231 5.649 12.004 1.00 89.19 84 ILE A CA 1
ATOM 671 C C . ILE A 1 84 ? -8.787 6.948 11.321 1.00 89.19 84 ILE A C 1
ATOM 673 O O . ILE A 1 84 ? -7.979 6.906 10.392 1.00 89.19 84 ILE A O 1
ATOM 677 N N . ASP A 1 85 ? -9.276 8.097 11.790 1.00 90.31 85 ASP A N 1
ATOM 678 C CA . ASP A 1 85 ? -8.906 9.405 11.238 1.00 90.31 85 ASP A CA 1
ATOM 679 C C . ASP A 1 85 ? -7.410 9.685 11.421 1.00 90.31 85 ASP A C 1
ATOM 681 O O . ASP A 1 85 ? -6.703 9.996 10.461 1.00 90.31 85 ASP A O 1
ATOM 685 N N . LYS A 1 86 ? -6.893 9.465 12.632 1.00 91.50 86 LYS A N 1
ATOM 686 C CA . LYS A 1 86 ? -5.463 9.603 12.933 1.00 91.50 86 LYS A CA 1
ATOM 687 C C . LYS A 1 86 ? -4.606 8.622 12.133 1.00 91.50 86 LYS A C 1
ATOM 689 O O . LYS A 1 86 ? -3.511 8.983 11.695 1.00 91.50 86 LYS A O 1
ATOM 694 N N . ALA A 1 87 ? -5.074 7.391 11.930 1.00 88.19 87 ALA A N 1
ATOM 695 C CA . ALA A 1 87 ? -4.377 6.397 11.121 1.00 88.19 87 ALA A CA 1
ATOM 696 C C . ALA A 1 87 ? -4.297 6.832 9.651 1.00 88.19 87 ALA A C 1
ATOM 698 O O . ALA A 1 87 ? -3.239 6.680 9.037 1.00 88.19 87 ALA A O 1
ATOM 699 N N . ALA A 1 88 ? -5.359 7.435 9.107 1.00 87.31 88 ALA A N 1
ATOM 700 C CA . ALA A 1 88 ? -5.364 7.997 7.758 1.00 87.31 88 ALA A CA 1
ATOM 701 C C . ALA A 1 88 ? -4.357 9.155 7.609 1.00 87.31 88 ALA A C 1
ATOM 703 O O . ALA A 1 88 ? -3.531 9.129 6.693 1.00 87.31 88 ALA A O 1
ATOM 704 N N . ASP A 1 89 ? -4.346 10.110 8.544 1.00 88.31 89 ASP A N 1
ATOM 705 C CA . ASP A 1 89 ? -3.413 11.251 8.535 1.00 88.31 89 ASP A CA 1
ATOM 706 C C . ASP A 1 89 ? -1.944 10.801 8.663 1.00 88.31 89 ASP A C 1
ATOM 708 O O . ASP A 1 89 ? -1.029 11.305 7.990 1.00 88.31 89 ASP A O 1
ATOM 712 N N . LYS A 1 90 ? -1.696 9.805 9.525 1.00 87.00 90 LYS A N 1
ATOM 713 C CA . LYS A 1 90 ? -0.369 9.206 9.725 1.00 87.00 90 LYS A CA 1
ATOM 714 C C . LYS A 1 90 ? 0.086 8.439 8.487 1.00 87.00 90 LYS A C 1
ATOM 716 O O . LYS A 1 90 ? 1.253 8.546 8.101 1.00 87.00 90 LYS A O 1
ATOM 721 N N . LEU A 1 91 ? -0.822 7.710 7.840 1.00 84.81 91 LEU A N 1
ATOM 722 C CA . LEU A 1 91 ? -0.554 7.021 6.582 1.00 84.81 91 LEU A CA 1
ATOM 723 C C . LEU A 1 91 ? -0.183 8.020 5.480 1.00 84.81 91 LEU A C 1
ATOM 725 O O . LEU A 1 91 ? 0.840 7.835 4.822 1.00 84.81 91 LEU A O 1
ATOM 729 N N . GLU A 1 92 ? -0.932 9.114 5.330 1.00 83.75 92 GLU A N 1
ATOM 730 C CA . GLU A 1 92 ? -0.631 10.169 4.354 1.00 83.75 92 GLU A CA 1
ATOM 731 C C . GLU A 1 92 ? 0.766 10.770 4.582 1.00 83.75 92 GLU A C 1
ATOM 733 O O . GLU A 1 92 ? 1.564 10.909 3.650 1.00 83.75 92 GLU A O 1
ATOM 738 N N . SER A 1 93 ? 1.101 11.070 5.837 1.00 82.94 93 SER A N 1
ATOM 739 C CA . SER A 1 93 ? 2.412 11.609 6.217 1.00 82.94 93 SER A CA 1
ATOM 740 C C . SER A 1 93 ? 3.556 10.637 5.914 1.00 82.94 93 SER A C 1
ATOM 742 O O . SER A 1 93 ? 4.603 11.039 5.396 1.00 82.94 93 SER A O 1
ATOM 744 N N . ASN A 1 94 ? 3.361 9.346 6.195 1.00 78.94 94 ASN A N 1
ATOM 745 C CA . ASN A 1 94 ? 4.341 8.303 5.898 1.00 78.94 94 ASN A CA 1
ATOM 746 C C . ASN A 1 94 ? 4.548 8.137 4.388 1.00 78.94 94 ASN A C 1
ATOM 748 O O . ASN A 1 94 ? 5.690 8.007 3.939 1.00 78.94 94 ASN A O 1
ATOM 752 N N . ILE A 1 95 ? 3.475 8.215 3.598 1.00 75.31 95 ILE A N 1
ATOM 753 C CA . ILE A 1 95 ? 3.548 8.163 2.135 1.00 75.31 95 ILE A CA 1
ATOM 754 C C . ILE A 1 95 ? 4.282 9.395 1.574 1.00 75.31 95 ILE A C 1
ATOM 756 O O . ILE A 1 95 ? 5.137 9.247 0.696 1.00 75.31 95 ILE A O 1
ATOM 760 N N . LYS A 1 96 ? 4.031 10.605 2.095 1.00 76.62 96 LYS A N 1
ATOM 761 C CA . LYS A 1 96 ? 4.752 11.829 1.680 1.00 76.62 96 LYS A CA 1
ATOM 762 C C . LYS A 1 96 ? 6.259 11.710 1.913 1.00 76.62 96 LYS A C 1
ATOM 764 O O . LYS A 1 96 ? 7.032 11.880 0.972 1.00 76.62 96 LYS A O 1
ATOM 769 N N . ARG A 1 97 ? 6.674 11.307 3.120 1.00 73.38 97 ARG A N 1
ATOM 770 C CA . ARG A 1 97 ? 8.094 11.071 3.458 1.00 73.38 97 ARG A CA 1
ATOM 771 C C . ARG A 1 97 ? 8.727 9.993 2.588 1.00 73.38 97 ARG A C 1
ATOM 773 O O . ARG A 1 97 ? 9.898 10.072 2.227 1.00 73.38 97 ARG A O 1
ATOM 780 N N . PHE A 1 98 ? 7.963 8.957 2.267 1.00 67.69 98 PHE A N 1
ATOM 781 C CA . PHE A 1 98 ? 8.418 7.891 1.390 1.00 67.69 98 PHE A CA 1
ATOM 782 C C . PHE A 1 98 ? 8.676 8.393 -0.037 1.00 67.69 98 PHE A C 1
ATOM 784 O O . PHE A 1 98 ? 9.694 8.039 -0.636 1.00 67.69 98 PHE A O 1
ATOM 791 N N . LYS A 1 99 ? 7.803 9.258 -0.563 1.00 63.44 99 LYS A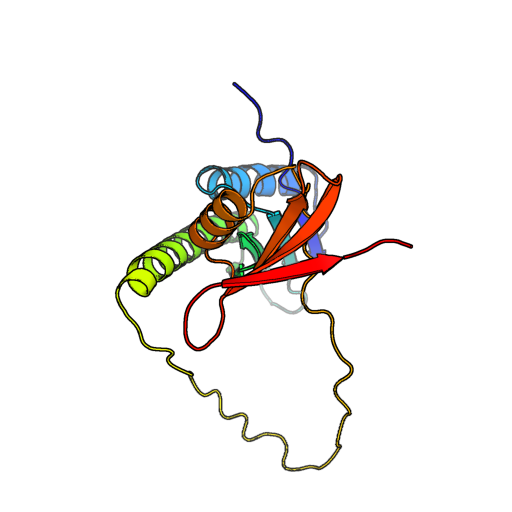 N 1
ATOM 792 C CA . LYS A 1 99 ? 8.005 9.914 -1.858 1.00 63.44 99 LYS A CA 1
ATOM 793 C C . LYS A 1 99 ? 9.226 10.832 -1.819 1.00 63.44 99 LYS A C 1
ATOM 795 O O . LYS A 1 99 ? 10.077 10.708 -2.689 1.00 63.44 99 LYS A O 1
ATOM 800 N N . GLU A 1 100 ? 9.369 11.674 -0.799 1.00 62.62 100 GLU A N 1
ATOM 801 C CA . GLU A 1 100 ? 10.554 12.531 -0.627 1.00 62.62 100 GLU A CA 1
ATOM 802 C C . GLU A 1 100 ? 11.849 11.710 -0.656 1.00 62.62 100 GLU A C 1
ATOM 804 O O . GLU A 1 100 ? 12.720 11.981 -1.476 1.00 62.62 100 GLU A O 1
ATOM 809 N N . LYS A 1 101 ? 11.929 10.615 0.113 1.00 58.00 101 LYS A N 1
ATOM 810 C CA . LYS A 1 101 ? 13.092 9.707 0.105 1.00 58.00 101 LYS A CA 1
ATOM 811 C C . LYS A 1 101 ? 13.341 9.032 -1.249 1.00 58.00 101 LYS A C 1
ATOM 813 O O . LYS A 1 101 ? 14.489 8.781 -1.603 1.00 58.00 101 LYS A O 1
ATOM 818 N N . LEU A 1 102 ? 12.292 8.722 -2.012 1.00 53.78 102 LEU A N 1
ATOM 819 C CA . LEU A 1 102 ? 12.411 8.182 -3.372 1.00 53.78 102 LEU A CA 1
ATOM 820 C C . LEU A 1 102 ? 12.977 9.201 -4.370 1.00 53.78 102 LEU A C 1
ATOM 822 O O . LEU A 1 102 ? 13.721 8.811 -5.272 1.00 53.78 102 LEU A O 1
ATOM 826 N N . PHE A 1 103 ? 12.630 10.480 -4.219 1.00 43.69 103 PHE A N 1
ATOM 827 C CA . PHE A 1 103 ? 13.154 11.562 -5.052 1.00 43.69 103 PHE A CA 1
ATOM 828 C C . PHE A 1 103 ? 14.583 11.955 -4.644 1.00 43.69 103 PHE A C 1
ATOM 830 O O . PHE A 1 103 ? 15.425 12.122 -5.523 1.00 43.69 103 PHE A O 1
ATOM 837 N N . ASP A 1 104 ? 14.893 11.992 -3.346 1.00 44.22 104 ASP A N 1
ATOM 838 C CA . ASP A 1 104 ? 16.228 12.342 -2.830 1.00 44.22 104 ASP A CA 1
ATOM 839 C C . ASP A 1 104 ? 17.273 11.238 -3.098 1.00 44.22 104 ASP A C 1
ATOM 841 O O . ASP A 1 104 ? 18.424 11.494 -3.462 1.00 44.22 104 ASP A O 1
ATOM 845 N N . SER A 1 105 ? 16.859 9.964 -3.040 1.00 43.38 105 SER A N 1
ATOM 846 C CA . SER A 1 105 ? 17.733 8.815 -3.332 1.00 43.38 105 SER A CA 1
ATOM 847 C C . SER A 1 105 ? 18.146 8.706 -4.809 1.00 43.38 105 SER A C 1
ATOM 849 O O . SER A 1 105 ? 18.999 7.876 -5.133 1.00 43.38 105 SER A O 1
ATOM 851 N N . ARG A 1 106 ? 17.573 9.516 -5.714 1.00 43.53 106 ARG A N 1
ATOM 852 C CA . ARG A 1 106 ? 18.037 9.641 -7.108 1.00 43.53 106 ARG A CA 1
ATOM 853 C C . ARG A 1 106 ? 19.224 10.605 -7.265 1.00 43.53 106 ARG A C 1
ATOM 855 O O . ARG A 1 106 ? 19.864 10.561 -8.311 1.00 43.53 106 ARG A O 1
ATOM 862 N N . GLN A 1 107 ? 19.560 11.410 -6.250 1.00 42.12 107 GLN A N 1
ATOM 863 C CA . GLN A 1 107 ? 20.773 12.249 -6.235 1.00 42.12 107 GLN A CA 1
ATOM 864 C C . GLN A 1 107 ? 21.795 11.865 -5.150 1.00 42.12 107 GLN A C 1
ATOM 866 O O . GLN A 1 107 ? 22.983 12.128 -5.325 1.00 42.12 107 GLN A O 1
ATOM 871 N N . GLY A 1 108 ? 21.393 11.196 -4.068 1.00 31.11 108 GLY A N 1
ATOM 872 C CA . GLY A 1 108 ? 22.295 10.824 -2.973 1.00 31.11 108 GLY A CA 1
ATOM 873 C C . GLY A 1 108 ? 22.691 9.351 -2.982 1.00 31.11 108 GLY A C 1
ATOM 874 O O . GLY A 1 108 ? 22.040 8.519 -2.356 1.00 31.11 108 GLY A O 1
ATOM 875 N N . GLY A 1 109 ? 23.789 9.004 -3.653 1.00 43.44 109 GLY A N 1
ATOM 876 C CA . GLY A 1 109 ? 24.408 7.693 -3.490 1.00 43.44 109 GLY A CA 1
ATOM 877 C C . GLY A 1 109 ? 25.008 7.528 -2.094 1.00 43.44 109 GLY A C 1
ATOM 878 O O . GLY A 1 109 ? 26.120 7.989 -1.866 1.00 43.44 109 GLY A O 1
ATOM 879 N N . ARG A 1 110 ? 24.330 6.818 -1.185 1.00 35.62 110 ARG A N 1
ATOM 880 C CA . ARG A 1 110 ? 24.977 6.058 -0.101 1.00 35.62 110 ARG A CA 1
ATOM 881 C C . ARG A 1 110 ? 23.983 5.095 0.545 1.00 35.62 110 ARG A C 1
ATOM 883 O O . ARG A 1 110 ? 22.980 5.497 1.117 1.00 35.62 110 ARG A O 1
ATOM 890 N N . VAL A 1 111 ? 24.290 3.805 0.459 1.00 41.62 111 VAL A N 1
ATOM 891 C CA . VAL A 1 111 ? 23.658 2.771 1.279 1.00 41.62 111 VAL A CA 1
ATOM 892 C C . VAL A 1 111 ? 24.137 2.988 2.710 1.00 41.62 111 VAL A C 1
ATOM 894 O O . VAL A 1 111 ? 25.255 2.603 3.052 1.00 41.62 111 VAL A O 1
ATOM 897 N N . GLU A 1 112 ? 23.314 3.606 3.549 1.00 37.84 112 GLU A N 1
ATOM 898 C CA . GLU A 1 112 ? 23.479 3.475 4.992 1.00 37.84 112 GLU A CA 1
ATOM 899 C C . GLU A 1 112 ? 22.818 2.169 5.427 1.00 37.84 112 GLU A C 1
ATOM 901 O O . GLU A 1 112 ? 21.604 2.049 5.573 1.00 37.84 112 GLU A O 1
ATOM 906 N N . LYS A 1 113 ? 23.667 1.151 5.594 1.00 44.34 113 LYS A N 1
ATOM 907 C CA . LYS A 1 113 ? 23.383 0.019 6.469 1.00 44.34 113 LYS A CA 1
ATOM 908 C C . LYS A 1 113 ? 23.217 0.575 7.882 1.00 44.34 113 LYS A C 1
ATOM 910 O O . LYS A 1 113 ? 24.207 0.758 8.586 1.00 44.34 113 LYS A O 1
ATOM 915 N N . THR A 1 114 ? 21.986 0.833 8.307 1.00 34.47 114 THR A N 1
ATOM 916 C CA . THR A 1 114 ? 21.708 0.997 9.733 1.00 34.47 114 THR A CA 1
ATOM 917 C C . THR A 1 114 ? 21.640 -0.383 10.362 1.00 34.47 114 THR A C 1
ATOM 919 O O . THR A 1 114 ? 20.652 -1.104 10.287 1.00 34.47 114 THR A O 1
ATOM 922 N N . THR A 1 115 ? 22.776 -0.737 10.941 1.00 41.16 115 THR A N 1
ATOM 923 C CA . THR A 1 115 ? 22.979 -1.700 12.009 1.00 41.16 115 THR A CA 1
ATOM 924 C C . THR A 1 115 ? 21.838 -1.673 13.032 1.00 41.16 115 THR A C 1
ATOM 926 O O . THR A 1 115 ? 21.752 -0.752 13.838 1.00 41.16 115 THR A O 1
ATOM 929 N N . THR A 1 116 ? 21.024 -2.723 13.079 1.00 36.19 116 THR A N 1
ATOM 930 C CA . THR A 1 116 ? 20.466 -3.206 14.348 1.00 36.19 116 THR A CA 1
ATOM 931 C C . THR A 1 116 ? 21.295 -4.408 14.773 1.00 36.19 116 THR A C 1
ATOM 933 O O . THR A 1 116 ? 21.119 -5.520 14.281 1.00 36.19 116 THR A O 1
ATOM 936 N N . LEU A 1 117 ? 22.264 -4.142 15.651 1.00 39.00 117 LEU A N 1
ATOM 937 C CA . LEU A 1 117 ? 22.953 -5.147 16.450 1.00 39.00 117 LEU A CA 1
ATOM 938 C C . LEU A 1 117 ? 21.907 -5.836 17.329 1.00 39.00 117 LEU A C 1
ATOM 940 O O . LEU A 1 117 ? 21.445 -5.251 18.305 1.00 39.00 117 LEU A O 1
ATOM 944 N N . ASN A 1 118 ? 21.546 -7.071 16.989 1.00 37.84 118 ASN A N 1
ATOM 945 C CA . ASN A 1 118 ? 20.828 -7.950 17.901 1.00 37.84 118 ASN A CA 1
ATOM 946 C C . ASN A 1 118 ? 21.873 -8.718 18.720 1.00 37.84 118 ASN A C 1
ATOM 948 O O . ASN A 1 118 ? 22.383 -9.758 18.308 1.00 37.84 118 ASN A O 1
ATOM 952 N N . ILE A 1 119 ? 22.238 -8.160 19.875 1.00 39.34 119 ILE A N 1
ATOM 953 C CA . ILE A 1 119 ? 23.007 -8.845 20.923 1.00 39.34 119 ILE A CA 1
ATOM 954 C C . ILE A 1 119 ? 22.008 -9.744 21.667 1.00 39.34 119 ILE A C 1
ATOM 956 O O . ILE A 1 119 ? 21.508 -9.379 22.726 1.00 39.34 119 ILE A O 1
ATOM 960 N N . GLY A 1 120 ? 21.621 -10.868 21.056 1.00 39.38 120 GLY A N 1
ATOM 961 C CA . GLY A 1 120 ? 20.538 -11.712 21.580 1.00 39.38 120 GLY A CA 1
ATOM 962 C C . GLY A 1 120 ? 20.694 -13.223 21.416 1.00 39.38 120 GLY A C 1
ATOM 963 O O . GLY A 1 120 ? 19.985 -13.960 22.087 1.00 39.38 120 GLY A O 1
ATOM 964 N N . SER A 1 121 ? 21.613 -13.729 20.594 1.00 40.78 121 SER A N 1
ATOM 965 C CA . SER A 1 121 ? 21.684 -15.172 20.308 1.00 40.78 121 SER A CA 1
ATOM 966 C C . SER A 1 121 ? 23.084 -15.741 20.537 1.00 40.78 121 SER A C 1
ATOM 968 O O . SER A 1 121 ? 23.759 -16.200 19.624 1.00 40.78 121 SER A O 1
ATOM 970 N N . LEU A 1 122 ? 23.514 -15.722 21.804 1.00 41.28 122 LEU A N 1
ATOM 971 C CA . LEU A 1 122 ? 24.674 -16.469 22.321 1.00 41.28 122 LEU A CA 1
ATOM 972 C C . LEU A 1 122 ? 24.329 -17.919 22.722 1.00 41.28 122 LEU A C 1
ATOM 974 O O . LEU A 1 122 ? 25.074 -18.549 23.467 1.00 41.28 122 LEU A O 1
ATOM 978 N N . LEU A 1 123 ? 23.215 -18.471 22.242 1.00 41.84 123 LEU A N 1
ATOM 979 C CA . LEU A 1 123 ? 22.847 -19.866 22.471 1.00 41.84 123 LEU A CA 1
ATOM 980 C C . LEU A 1 123 ? 22.575 -20.506 21.114 1.00 41.84 123 LEU A C 1
ATOM 982 O O . LEU A 1 123 ? 21.680 -20.083 20.386 1.00 41.84 123 LEU A O 1
ATOM 986 N N . GLY A 1 124 ? 23.441 -21.452 20.756 1.00 47.44 124 GLY A N 1
ATOM 987 C CA . GLY A 1 124 ? 23.439 -22.120 19.468 1.00 47.44 124 GLY A CA 1
ATOM 988 C C . GLY A 1 124 ? 22.192 -22.966 19.266 1.00 47.44 124 GLY A C 1
ATOM 989 O O . GLY A 1 124 ? 22.005 -23.971 19.941 1.00 47.44 124 GLY A O 1
ATOM 990 N N . GLU A 1 125 ? 21.412 -22.582 18.267 1.00 37.78 125 GLU A N 1
ATOM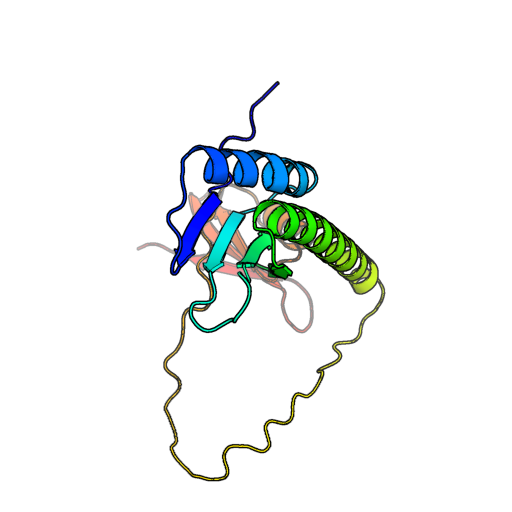 991 C CA . GLU A 1 125 ? 20.660 -23.492 17.417 1.00 37.78 125 GLU A CA 1
ATOM 992 C C . GLU A 1 125 ? 20.864 -22.981 15.986 1.00 37.78 125 GLU A C 1
ATOM 994 O O . GLU A 1 125 ? 20.369 -21.911 15.625 1.00 37.78 125 GLU A O 1
ATOM 999 N N . GLU A 1 126 ? 21.643 -23.698 15.172 1.00 39.44 126 GLU A N 1
ATOM 1000 C CA . GLU A 1 126 ? 21.703 -23.444 13.730 1.00 39.44 126 GLU A CA 1
ATOM 1001 C C . GLU A 1 126 ? 20.366 -23.876 13.116 1.00 39.44 126 GLU A C 1
ATOM 1003 O O . GLU A 1 126 ? 20.203 -24.989 12.616 1.00 39.44 126 GLU A O 1
ATOM 1008 N N . LYS A 1 127 ? 19.366 -22.993 13.185 1.00 42.84 127 LYS A N 1
ATOM 1009 C CA . LYS A 1 127 ? 18.187 -23.102 12.330 1.00 42.84 127 LYS A CA 1
ATOM 1010 C C . LYS A 1 127 ? 18.644 -22.892 10.893 1.00 42.84 127 LYS A C 1
ATOM 1012 O O . LYS A 1 127 ? 19.049 -21.794 10.523 1.00 42.84 127 LYS A O 1
ATOM 1017 N N . VAL A 1 128 ? 18.568 -23.952 10.094 1.00 43.28 128 VAL A N 1
ATOM 1018 C CA . VAL A 1 128 ? 18.661 -23.863 8.638 1.00 43.28 128 VAL A CA 1
ATOM 1019 C C . VAL A 1 128 ? 17.497 -22.984 8.182 1.00 43.28 128 VAL A C 1
ATOM 1021 O O . VAL A 1 128 ? 16.339 -23.388 8.264 1.00 43.28 128 VAL A O 1
ATOM 1024 N N . GLU A 1 129 ? 17.798 -21.747 7.798 1.00 51.00 129 GLU A N 1
ATOM 1025 C CA . GLU A 1 129 ? 16.821 -20.804 7.258 1.00 51.00 129 GLU A CA 1
ATOM 1026 C C . GLU A 1 129 ? 16.330 -21.365 5.915 1.00 51.00 129 GLU A C 1
ATOM 1028 O O . GLU A 1 129 ? 17.053 -21.361 4.917 1.00 51.00 129 GLU A O 1
ATOM 1033 N N . GLU A 1 130 ? 15.129 -21.946 5.899 1.00 45.66 130 GLU A N 1
ATOM 1034 C CA . GLU A 1 130 ? 14.513 -22.413 4.658 1.00 45.66 130 GLU A CA 1
ATOM 1035 C C . GLU A 1 130 ? 14.334 -21.223 3.700 1.00 45.66 130 GLU A C 1
ATOM 1037 O O . GLU A 1 130 ? 13.986 -20.127 4.151 1.00 45.66 130 GLU A O 1
ATOM 1042 N N . PRO A 1 131 ? 14.557 -21.398 2.382 1.00 49.38 131 PRO A N 1
ATOM 1043 C CA . PRO A 1 131 ? 14.427 -20.313 1.419 1.00 49.38 131 PRO A CA 1
ATOM 1044 C C . PRO A 1 131 ? 12.983 -19.802 1.403 1.00 49.38 131 PRO A C 1
ATOM 1046 O O . PRO A 1 131 ? 12.085 -20.401 0.809 1.00 49.38 131 PRO A O 1
ATOM 1049 N N . LEU A 1 132 ? 12.761 -18.675 2.074 1.00 53.00 132 LEU A N 1
ATOM 1050 C CA . LEU A 1 132 ? 11.454 -18.059 2.215 1.00 53.00 132 LEU A CA 1
ATOM 1051 C C . LEU A 1 132 ? 11.182 -17.219 0.965 1.00 53.00 132 LEU A C 1
ATOM 1053 O O . LEU A 1 132 ? 11.922 -16.295 0.634 1.00 53.00 132 LEU A O 1
ATOM 1057 N N . ILE A 1 133 ? 10.128 -17.553 0.220 1.00 53.41 133 ILE A N 1
ATOM 1058 C CA . ILE A 1 133 ? 9.701 -16.739 -0.924 1.00 53.41 133 ILE A CA 1
ATOM 1059 C C . ILE A 1 133 ? 9.043 -15.474 -0.364 1.00 53.41 133 ILE A C 1
ATOM 1061 O O . ILE A 1 133 ? 7.838 -15.434 -0.132 1.00 53.41 133 ILE A O 1
ATOM 1065 N N . GLU A 1 134 ? 9.843 -14.434 -0.145 1.00 40.81 134 GLU A N 1
ATOM 1066 C CA . GLU A 1 134 ? 9.401 -13.168 0.458 1.00 40.81 134 GLU A CA 1
ATOM 1067 C C . GLU A 1 134 ? 8.462 -12.358 -0.448 1.00 40.81 134 GLU A C 1
ATOM 1069 O O . GLU A 1 134 ? 7.745 -11.468 0.011 1.00 40.81 134 GLU A O 1
ATOM 1074 N N . ARG A 1 135 ? 8.461 -12.632 -1.760 1.00 38.47 135 ARG A N 1
ATOM 1075 C CA . ARG A 1 135 ? 7.711 -11.844 -2.741 1.00 38.47 135 ARG A CA 1
ATOM 1076 C C . ARG A 1 135 ? 7.332 -12.664 -3.968 1.00 38.47 135 ARG A C 1
ATOM 1078 O O . ARG A 1 135 ? 8.175 -13.314 -4.579 1.00 38.47 135 ARG A O 1
ATOM 1085 N N . ARG A 1 136 ? 6.074 -12.547 -4.405 1.00 47.81 136 ARG A N 1
ATOM 1086 C CA . ARG A 1 136 ? 5.591 -13.077 -5.690 1.00 47.81 136 ARG A CA 1
ATOM 1087 C C . ARG A 1 136 ? 5.050 -11.932 -6.541 1.00 47.81 136 ARG A C 1
ATOM 1089 O O . ARG A 1 136 ? 4.102 -11.263 -6.144 1.00 47.81 136 ARG A O 1
ATOM 1096 N N . LYS A 1 137 ? 5.657 -11.697 -7.705 1.00 45.28 137 LYS A N 1
ATOM 1097 C CA . LYS A 1 137 ? 5.266 -10.633 -8.640 1.00 45.28 137 LYS A CA 1
ATOM 1098 C C . LYS A 1 137 ? 4.660 -11.271 -9.891 1.00 45.28 137 LYS A C 1
ATOM 1100 O O . LYS A 1 137 ? 5.261 -12.175 -10.460 1.00 45.28 137 LYS A O 1
ATOM 1105 N N . ARG A 1 138 ? 3.455 -10.844 -10.273 1.00 45.84 138 ARG A N 1
ATOM 1106 C CA . ARG A 1 138 ? 2.763 -11.276 -11.497 1.00 45.84 138 ARG A CA 1
ATOM 1107 C C . ARG A 1 138 ? 2.639 -10.070 -12.410 1.00 45.84 138 ARG A C 1
ATOM 1109 O O . ARG A 1 138 ? 2.201 -9.018 -11.953 1.00 45.84 138 ARG A O 1
ATOM 1116 N N . PHE A 1 139 ? 3.022 -10.232 -13.666 1.00 57.53 139 PHE A N 1
ATOM 1117 C CA . PHE A 1 139 ? 2.916 -9.194 -14.679 1.00 57.53 139 PHE A CA 1
ATOM 1118 C C . PHE A 1 139 ? 2.222 -9.767 -15.901 1.00 57.53 139 PHE A C 1
ATOM 1120 O O . PHE A 1 139 ? 2.416 -10.936 -16.232 1.00 57.53 139 PHE A O 1
ATOM 1127 N N . VAL A 1 140 ? 1.432 -8.931 -16.564 1.00 52.16 140 VAL A N 1
ATOM 1128 C CA . VAL A 1 140 ? 1.018 -9.199 -17.936 1.00 52.16 140 VAL A CA 1
ATOM 1129 C C . VAL A 1 140 ? 2.213 -8.849 -18.810 1.00 52.16 140 VAL A C 1
ATOM 1131 O O . VAL A 1 140 ? 2.682 -7.712 -18.793 1.00 52.16 140 VAL A O 1
ATOM 1134 N N . VAL A 1 141 ? 2.746 -9.852 -19.495 1.00 66.94 141 VAL A N 1
ATOM 1135 C CA . VAL A 1 141 ? 3.926 -9.711 -20.341 1.00 66.94 141 VAL A CA 1
ATOM 1136 C C . VAL A 1 141 ? 3.460 -9.317 -21.739 1.00 66.94 141 VAL A C 1
ATOM 1138 O O . VAL A 1 141 ? 2.678 -10.044 -22.346 1.00 66.94 141 VAL A O 1
ATOM 1141 N N . LEU A 1 142 ? 3.889 -8.151 -22.221 1.00 72.00 142 LEU A N 1
ATOM 1142 C CA . LEU A 1 142 ? 3.567 -7.676 -23.568 1.00 72.00 142 LEU A CA 1
ATOM 1143 C C . LEU A 1 142 ? 4.752 -7.930 -24.515 1.00 72.00 142 LEU A C 1
ATOM 1145 O O . LEU A 1 142 ? 5.897 -7.859 -24.052 1.00 72.00 142 LEU A O 1
ATOM 1149 N N . PRO A 1 143 ? 4.499 -8.205 -25.811 1.00 79.88 143 PRO A N 1
ATOM 1150 C CA . PRO A 1 143 ? 5.555 -8.268 -26.812 1.00 79.88 143 PRO A CA 1
ATOM 1151 C C . PRO A 1 143 ? 6.224 -6.902 -26.960 1.00 79.88 143 PRO A C 1
ATOM 1153 O O . PRO A 1 143 ? 5.531 -5.901 -27.151 1.00 79.88 143 PRO A O 1
ATOM 1156 N N . MET A 1 144 ? 7.547 -6.855 -26.836 1.00 83.25 144 MET A N 1
ATOM 1157 C CA . MET A 1 144 ? 8.344 -5.636 -27.018 1.00 83.25 144 MET A CA 1
ATOM 1158 C C . MET A 1 144 ? 9.799 -5.988 -27.326 1.00 83.25 144 MET A C 1
ATOM 1160 O O . MET A 1 144 ? 10.245 -7.100 -27.061 1.00 83.25 144 MET A O 1
ATOM 1164 N N . SER A 1 145 ? 10.553 -5.041 -27.867 1.00 88.75 145 SER A N 1
ATOM 1165 C CA . SER A 1 145 ? 11.985 -5.210 -28.123 1.00 88.75 145 SER A CA 1
ATOM 1166 C C . SER A 1 145 ? 12.825 -5.189 -26.838 1.00 88.75 145 SER A C 1
ATOM 1168 O O . SER A 1 145 ? 12.400 -4.695 -25.791 1.00 88.75 145 SER A O 1
ATOM 1170 N N . GLU A 1 146 ? 14.068 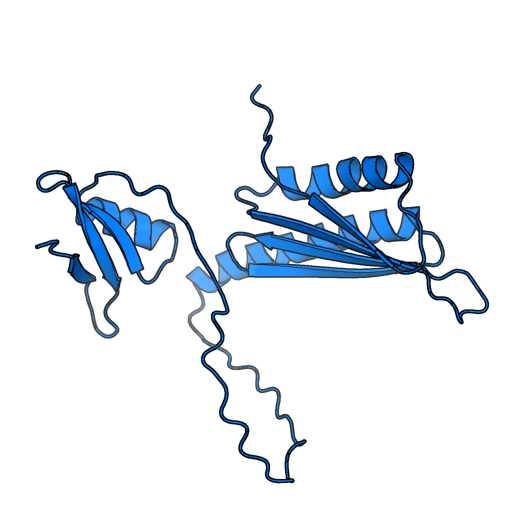-5.670 -26.926 1.00 90.75 146 GLU A N 1
ATOM 1171 C CA . GLU A 1 146 ? 15.043 -5.601 -25.827 1.00 90.75 146 GLU A CA 1
ATOM 1172 C C . GLU A 1 146 ? 15.294 -4.161 -25.354 1.00 90.75 146 GLU A C 1
ATOM 1174 O O . GLU A 1 146 ? 15.407 -3.903 -24.156 1.00 90.75 146 GLU A O 1
ATOM 1179 N N . GLU A 1 147 ? 15.360 -3.211 -26.288 1.00 86.75 147 GLU A N 1
ATOM 1180 C CA . GLU A 1 147 ? 15.600 -1.794 -26.005 1.00 86.75 147 GLU A CA 1
ATOM 1181 C C . GLU A 1 147 ? 14.431 -1.176 -25.231 1.00 86.75 147 GLU A C 1
ATOM 1183 O O . GLU A 1 147 ? 14.629 -0.477 -24.231 1.00 86.75 147 GLU A O 1
ATOM 1188 N N . GLU A 1 148 ? 13.203 -1.492 -25.642 1.00 83.06 148 GLU A N 1
ATOM 1189 C CA . GLU A 1 148 ? 11.986 -1.086 -24.940 1.00 83.06 148 GLU A CA 1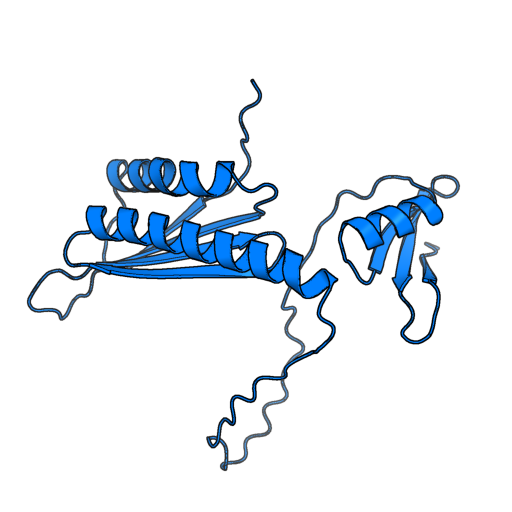
ATOM 1190 C C . GLU A 1 148 ? 11.905 -1.730 -23.556 1.00 83.06 148 GLU A C 1
ATOM 1192 O O . GLU A 1 148 ? 11.602 -1.046 -22.575 1.00 83.06 148 GLU A O 1
ATOM 1197 N N . ALA A 1 149 ? 12.242 -3.016 -23.446 1.00 87.19 149 ALA A N 1
ATOM 1198 C CA . ALA A 1 149 ? 12.294 -3.724 -22.173 1.00 87.19 149 ALA A CA 1
ATOM 1199 C C . ALA A 1 149 ? 13.319 -3.094 -21.216 1.00 87.19 149 ALA A C 1
ATOM 1201 O O . ALA A 1 149 ? 13.037 -2.944 -20.025 1.00 87.19 149 ALA A O 1
ATOM 1202 N N . ILE A 1 150 ? 14.483 -2.665 -21.718 1.00 87.62 150 ILE A N 1
ATOM 1203 C CA . ILE A 1 150 ? 15.482 -1.926 -20.931 1.00 87.62 150 ILE A CA 1
ATOM 1204 C C . ILE A 1 150 ? 14.913 -0.583 -20.473 1.00 87.62 150 ILE A C 1
ATOM 1206 O O . ILE A 1 150 ? 15.004 -0.263 -19.287 1.00 87.62 150 ILE A O 1
ATOM 1210 N N . LEU A 1 151 ? 14.285 0.187 -21.364 1.00 79.25 151 LEU A N 1
ATOM 1211 C CA . LEU A 1 151 ? 13.699 1.481 -21.011 1.00 79.25 151 LEU A CA 1
ATOM 1212 C C . LEU A 1 151 ? 12.621 1.340 -19.926 1.00 79.25 151 LEU A C 1
ATOM 1214 O O . LEU A 1 151 ? 12.606 2.101 -18.955 1.00 79.25 151 LEU A O 1
ATOM 1218 N N . GLN A 1 152 ? 11.748 0.339 -20.054 1.00 77.44 152 GLN A N 1
ATOM 1219 C CA . GLN A 1 152 ? 10.729 0.022 -19.052 1.00 77.44 152 GLN A CA 1
ATOM 1220 C C . GLN A 1 152 ? 11.361 -0.418 -17.732 1.00 77.44 152 GLN A C 1
ATOM 1222 O O . GLN A 1 152 ? 10.986 0.080 -16.668 1.00 77.44 152 GLN A O 1
ATOM 1227 N N . MET A 1 153 ? 12.368 -1.291 -17.783 1.00 83.38 153 MET A N 1
ATOM 1228 C CA . MET A 1 153 ? 13.124 -1.721 -16.608 1.00 83.38 153 MET A CA 1
ATOM 1229 C C . MET A 1 153 ? 13.721 -0.526 -15.852 1.00 83.38 153 MET A C 1
ATOM 1231 O O . MET A 1 153 ? 13.601 -0.452 -14.626 1.00 83.38 153 MET A O 1
ATOM 1235 N N . GLU A 1 154 ? 14.339 0.419 -16.563 1.00 82.38 154 GLU A N 1
ATOM 1236 C CA . GLU A 1 154 ? 14.954 1.606 -15.964 1.00 82.38 154 GLU A CA 1
ATOM 1237 C C . GLU A 1 154 ? 13.922 2.589 -15.416 1.00 82.38 154 GLU A C 1
ATOM 1239 O O . GLU A 1 154 ? 14.085 3.082 -14.295 1.00 82.38 154 GLU A O 1
ATOM 1244 N N . SER A 1 155 ? 12.833 2.821 -16.153 1.00 74.75 155 SER A N 1
ATOM 1245 C CA . SER A 1 155 ? 11.720 3.677 -15.726 1.00 74.75 155 SER A CA 1
ATOM 1246 C C . SER A 1 155 ? 11.079 3.171 -14.429 1.00 74.75 155 SER A C 1
ATOM 1248 O O . SER A 1 155 ? 10.830 3.940 -13.495 1.00 74.75 155 SER A O 1
ATOM 1250 N N . LEU A 1 156 ? 10.912 1.849 -14.319 1.00 76.44 156 LEU A N 1
ATOM 1251 C CA . LEU A 1 156 ? 10.390 1.169 -13.131 1.00 76.44 156 LEU A CA 1
ATOM 1252 C C . LEU A 1 156 ? 11.428 1.026 -12.004 1.00 76.44 156 LEU A C 1
ATOM 1254 O O . LEU A 1 156 ? 11.085 0.607 -10.894 1.00 76.44 156 LEU A O 1
ATOM 1258 N N . GLY A 1 157 ? 12.699 1.353 -12.264 1.00 75.94 157 GLY A N 1
ATOM 1259 C CA . GLY A 1 157 ? 13.797 1.197 -11.311 1.00 75.94 157 GLY A CA 1
ATOM 1260 C C . GLY A 1 157 ? 14.040 -0.261 -10.912 1.00 75.94 157 GLY A C 1
ATOM 1261 O O . GLY A 1 157 ? 14.376 -0.543 -9.761 1.00 75.94 157 GLY A O 1
ATOM 1262 N N . HIS A 1 158 ? 13.798 -1.202 -11.823 1.00 79.25 158 HIS A N 1
ATOM 1263 C CA . HIS A 1 158 ? 14.009 -2.630 -11.599 1.00 79.25 158 HIS A CA 1
ATOM 1264 C C . HIS A 1 158 ? 15.408 -3.060 -12.051 1.00 79.25 158 HIS A C 1
ATOM 1266 O O . HIS A 1 158 ? 16.043 -2.424 -12.888 1.00 79.25 158 HIS A O 1
ATOM 1272 N N . THR A 1 159 ? 15.925 -4.136 -11.458 1.00 82.69 159 THR A N 1
ATOM 1273 C CA . THR A 1 159 ? 17.221 -4.719 -11.843 1.00 82.69 159 THR A CA 1
ATOM 1274 C C . THR A 1 159 ? 17.086 -5.792 -12.918 1.00 82.69 159 THR A C 1
ATOM 1276 O O . THR A 1 159 ? 18.097 -6.168 -13.509 1.00 82.69 159 THR A O 1
ATOM 1279 N N . PHE A 1 160 ? 15.864 -6.270 -13.160 1.00 89.31 160 PHE A N 1
ATOM 1280 C CA . PHE A 1 160 ? 15.497 -7.180 -14.237 1.00 89.31 160 PHE A CA 1
ATOM 1281 C C . PHE A 1 160 ? 14.067 -6.897 -14.714 1.00 89.31 160 PHE A C 1
ATOM 1283 O O . PHE A 1 160 ? 13.261 -6.335 -13.964 1.00 89.31 160 PHE A O 1
ATOM 1290 N N . PHE A 1 161 ? 13.745 -7.304 -15.938 1.00 84.94 161 PHE A N 1
ATOM 1291 C CA . PHE A 1 161 ? 12.424 -7.158 -16.537 1.00 84.94 161 PHE A CA 1
ATOM 1292 C C . PHE A 1 161 ? 12.140 -8.319 -17.490 1.00 84.94 161 PHE A C 1
ATOM 1294 O O . PHE A 1 161 ? 13.018 -8.714 -18.251 1.00 84.94 161 PHE A O 1
ATOM 1301 N N . VAL A 1 162 ? 10.929 -8.874 -17.416 1.00 87.19 162 VAL A N 1
ATOM 1302 C CA . VAL A 1 162 ? 10.483 -10.003 -18.246 1.00 87.19 162 VAL A CA 1
ATOM 1303 C C . VAL A 1 162 ? 9.586 -9.458 -19.350 1.00 87.19 162 VAL A C 1
ATOM 1305 O O . VAL A 1 162 ? 8.671 -8.687 -19.060 1.00 87.19 162 VAL A O 1
ATOM 1308 N N . PHE A 1 163 ? 9.846 -9.856 -20.587 1.00 84.75 163 PHE A N 1
ATOM 1309 C CA . PHE A 1 163 ? 9.114 -9.433 -21.777 1.00 84.75 163 PHE A CA 1
ATOM 1310 C C . PHE A 1 163 ? 8.903 -10.622 -22.727 1.00 84.75 163 PHE A C 1
ATOM 1312 O O . PHE A 1 163 ? 9.525 -11.665 -22.541 1.00 84.75 163 PHE A O 1
ATOM 1319 N N . MET A 1 164 ? 7.999 -10.495 -23.698 1.00 82.19 164 MET A N 1
ATOM 1320 C CA . MET A 1 164 ? 7.854 -11.494 -24.767 1.00 82.19 164 MET A CA 1
ATOM 1321 C C . MET A 1 164 ? 8.581 -10.987 -26.004 1.00 82.19 164 MET A C 1
ATOM 1323 O O . MET A 1 164 ? 8.439 -9.815 -26.360 1.00 82.19 164 MET A O 1
ATOM 1327 N N . ASP A 1 165 ? 9.344 -11.857 -26.649 1.00 85.25 165 ASP A N 1
ATOM 1328 C CA . ASP A 1 165 ? 9.962 -11.545 -27.927 1.00 85.25 165 ASP A CA 1
ATOM 1329 C C . ASP A 1 165 ? 8.869 -11.362 -29.000 1.00 85.25 165 ASP A C 1
ATOM 1331 O O . ASP A 1 165 ? 7.959 -12.194 -29.086 1.00 85.25 165 ASP A O 1
ATOM 1335 N N . PRO A 1 166 ? 8.887 -10.272 -29.786 1.00 80.56 166 PRO A N 1
ATOM 1336 C CA . PRO A 1 166 ? 7.855 -10.013 -30.785 1.00 80.56 166 PRO A CA 1
ATOM 1337 C C . PRO A 1 166 ? 7.938 -10.955 -31.992 1.00 80.56 166 PRO A C 1
ATOM 1339 O O . PRO A 1 166 ? 6.917 -11.163 -32.648 1.00 80.56 166 PRO A O 1
ATOM 1342 N N . ASP A 1 167 ? 9.115 -11.516 -32.275 1.00 85.38 167 ASP A N 1
ATOM 1343 C CA . ASP A 1 167 ? 9.358 -12.374 -33.431 1.00 85.38 167 ASP A CA 1
ATOM 1344 C C . ASP A 1 167 ? 9.106 -13.845 -33.090 1.00 85.38 167 ASP A C 1
ATOM 1346 O O . ASP A 1 167 ? 8.441 -14.554 -33.848 1.00 85.38 167 ASP A O 1
ATOM 1350 N N . THR A 1 168 ? 9.615 -14.313 -31.947 1.00 83.56 168 THR A N 1
ATOM 1351 C CA . THR A 1 168 ? 9.496 -15.729 -31.556 1.00 83.56 168 THR A CA 1
ATOM 1352 C C . THR A 1 168 ? 8.299 -16.005 -30.653 1.00 83.56 168 THR A C 1
ATOM 1354 O O . THR A 1 168 ? 7.807 -17.131 -30.607 1.00 83.56 168 THR A O 1
ATOM 1357 N N . GLY A 1 169 ? 7.788 -14.988 -29.954 1.00 81.81 169 GLY A N 1
ATOM 1358 C CA . GLY A 1 169 ? 6.757 -15.161 -28.933 1.00 81.81 169 GLY A CA 1
ATOM 1359 C C . GLY A 1 169 ? 7.273 -15.820 -27.652 1.00 81.81 169 GLY A C 1
ATOM 1360 O O . GLY A 1 169 ? 6.463 -16.158 -26.792 1.00 81.81 169 GLY A O 1
ATOM 1361 N N . ASP A 1 170 ? 8.586 -16.001 -27.501 1.00 85.00 170 ASP A N 1
ATOM 1362 C CA . ASP A 1 170 ? 9.170 -16.617 -26.311 1.00 85.00 170 ASP A CA 1
ATOM 1363 C C . ASP A 1 170 ? 9.408 -15.589 -25.198 1.00 85.00 170 ASP A C 1
ATOM 1365 O O . ASP A 1 170 ? 9.726 -14.422 -25.464 1.00 85.00 170 ASP A O 1
ATOM 1369 N N . PRO A 1 171 ? 9.307 -15.994 -23.922 1.00 86.69 171 PRO A N 1
ATOM 1370 C CA . PRO A 1 171 ? 9.647 -15.121 -22.816 1.00 86.69 171 PRO A CA 1
ATOM 1371 C C . PRO A 1 171 ? 11.162 -14.888 -22.739 1.00 86.69 171 PRO A C 1
ATOM 1373 O O . PRO A 1 171 ? 11.970 -15.817 -22.669 1.00 86.69 171 PRO A O 1
ATOM 1376 N N . LYS A 1 172 ? 11.538 -13.615 -22.648 1.00 89.31 172 LYS A N 1
ATOM 1377 C CA . LYS A 1 172 ? 12.907 -13.142 -22.438 1.00 89.31 172 LYS A CA 1
ATOM 1378 C C . LYS A 1 172 ? 13.002 -12.279 -21.185 1.00 89.31 172 LYS A C 1
ATOM 1380 O O . LYS A 1 172 ? 12.025 -11.697 -20.711 1.00 89.31 172 LYS A O 1
ATOM 1385 N N . ILE A 1 173 ? 14.200 -12.199 -20.616 1.00 92.06 173 ILE A N 1
ATOM 1386 C CA . ILE A 1 173 ? 14.484 -11.420 -19.409 1.00 92.06 173 ILE A CA 1
ATOM 1387 C C . ILE A 1 173 ? 15.693 -10.525 -19.661 1.00 92.06 173 ILE A C 1
ATOM 1389 O O . ILE A 1 173 ? 16.798 -11.027 -19.843 1.00 92.06 173 ILE A O 1
ATOM 1393 N N . VAL A 1 174 ? 15.523 -9.206 -19.584 1.00 91.06 174 VAL A N 1
ATOM 1394 C CA . VAL A 1 174 ? 16.653 -8.266 -19.512 1.00 91.06 174 VAL A CA 1
ATOM 1395 C C . VAL A 1 174 ? 17.044 -8.016 -18.058 1.00 91.06 174 VAL A C 1
ATOM 1397 O O . VAL A 1 174 ? 16.185 -7.977 -17.178 1.00 91.06 174 VAL A O 1
ATOM 1400 N N . TYR A 1 175 ? 18.334 -7.839 -17.768 1.00 89.06 175 TYR A N 1
ATOM 1401 C CA . TYR A 1 175 ? 18.816 -7.519 -16.421 1.00 89.06 175 TYR A CA 1
ATOM 1402 C C . TYR A 1 175 ? 20.070 -6.644 -16.421 1.00 89.06 175 TYR A C 1
ATOM 1404 O O . TYR A 1 175 ? 20.884 -6.654 -17.346 1.00 89.06 175 TYR A O 1
ATOM 1412 N N . LYS A 1 176 ? 20.261 -5.879 -15.344 1.00 87.12 176 LYS A N 1
ATOM 1413 C CA . LYS A 1 176 ? 21.402 -4.972 -15.176 1.00 87.12 176 LYS A CA 1
ATOM 1414 C C . LYS A 1 176 ? 22.625 -5.717 -14.637 1.00 87.12 176 LYS A C 1
ATOM 1416 O O . LYS A 1 176 ? 22.558 -6.372 -13.594 1.00 87.12 176 LYS A O 1
ATOM 1421 N N . ARG A 1 177 ? 23.782 -5.591 -15.297 1.00 87.69 177 ARG A N 1
ATOM 1422 C CA . ARG A 1 177 ? 25.040 -6.193 -14.812 1.00 87.69 177 ARG A CA 1
ATOM 1423 C C . ARG A 1 177 ? 25.704 -5.313 -13.747 1.00 87.69 177 ARG A C 1
ATOM 1425 O O . ARG A 1 177 ? 25.715 -4.093 -13.854 1.00 87.69 177 ARG A O 1
ATOM 1432 N N . LYS A 1 178 ? 26.358 -5.941 -12.758 1.00 76.75 178 LYS A N 1
ATOM 1433 C CA . LYS A 1 178 ? 27.051 -5.252 -11.641 1.00 76.75 178 LYS A CA 1
ATOM 1434 C C . LYS A 1 178 ? 28.175 -4.297 -12.070 1.00 76.75 178 LYS A C 1
ATOM 1436 O O . LYS A 1 178 ? 28.486 -3.376 -11.327 1.00 76.75 178 LYS A O 1
ATOM 1441 N N . LYS A 1 179 ? 28.826 -4.549 -13.213 1.00 76.44 179 LYS A N 1
ATOM 1442 C CA . LYS A 1 179 ? 29.949 -3.731 -13.706 1.00 76.44 179 LYS A CA 1
ATOM 1443 C C . LYS A 1 179 ? 29.485 -2.679 -14.714 1.00 76.44 179 LYS A C 1
ATOM 1445 O O . LYS A 1 179 ? 29.651 -1.493 -14.465 1.00 76.44 179 LYS A O 1
ATOM 1450 N N . ARG A 1 180 ? 28.923 -3.105 -15.850 1.00 78.25 180 ARG A N 1
ATOM 1451 C CA . ARG A 1 180 ? 28.396 -2.218 -16.896 1.00 78.25 180 ARG A CA 1
ATOM 1452 C C . ARG A 1 180 ? 27.498 -2.996 -17.861 1.00 78.25 180 ARG A C 1
ATOM 1454 O O . ARG A 1 180 ? 27.780 -4.163 -18.136 1.00 78.25 180 ARG A O 1
ATOM 1461 N N . GLY A 1 181 ? 26.482 -2.318 -18.394 1.00 86.62 181 GLY A N 1
ATOM 1462 C CA . GLY A 1 181 ? 25.601 -2.822 -19.448 1.00 86.62 181 GLY A CA 1
ATOM 1463 C C . GLY A 1 181 ? 24.460 -3.709 -18.949 1.00 86.62 181 GLY A C 1
ATOM 1464 O O . GLY A 1 181 ? 24.241 -3.863 -17.742 1.00 86.62 181 GLY A O 1
ATOM 1465 N N . TYR A 1 182 ? 23.762 -4.299 -19.911 1.00 92.44 182 TYR A N 1
ATOM 1466 C CA . TYR A 1 182 ? 22.619 -5.180 -19.705 1.00 92.44 182 TYR A CA 1
ATOM 1467 C C . TYR A 1 182 ? 22.960 -6.587 -20.201 1.00 92.44 182 TYR A C 1
ATOM 1469 O O . TYR A 1 182 ? 23.865 -6.761 -21.019 1.00 92.44 182 TYR A O 1
ATOM 1477 N N . GLY A 1 183 ? 22.306 -7.592 -19.637 1.00 90.88 183 GLY A N 1
ATOM 1478 C CA . GLY A 1 183 ? 22.304 -8.955 -20.154 1.00 90.88 183 GLY A CA 1
ATOM 1479 C C . GLY A 1 183 ? 20.880 -9.371 -20.490 1.00 90.88 183 GLY A C 1
ATOM 1480 O O . GLY A 1 183 ? 19.935 -8.829 -19.915 1.00 90.88 183 GLY A O 1
ATOM 1481 N N . VAL A 1 184 ? 20.752 -10.335 -21.394 1.00 91.88 184 VAL A N 1
ATOM 1482 C CA . VAL A 1 184 ? 19.479 -10.939 -21.791 1.00 91.88 184 VAL A CA 1
ATOM 1483 C C . VAL A 1 184 ? 19.552 -12.432 -21.478 1.00 91.88 184 VAL A C 1
ATOM 1485 O O . VAL A 1 184 ? 20.589 -13.061 -21.691 1.00 91.88 184 VAL A O 1
ATOM 1488 N N . ILE A 1 185 ? 18.488 -12.974 -20.897 1.00 91.00 185 ILE A N 1
ATOM 1489 C CA . ILE A 1 185 ? 18.270 -14.408 -20.708 1.00 91.00 185 ILE A CA 1
ATOM 1490 C C . ILE A 1 185 ? 17.071 -14.778 -21.569 1.00 91.00 185 ILE A C 1
ATOM 1492 O O . ILE A 1 185 ? 16.006 -14.178 -21.433 1.00 91.00 185 ILE A O 1
ATOM 1496 N N . GLU A 1 186 ? 17.251 -15.770 -22.425 1.00 85.94 186 GLU A N 1
ATOM 1497 C CA . GLU A 1 186 ? 16.210 -16.298 -23.298 1.00 85.94 186 GLU A CA 1
ATOM 1498 C C . GLU A 1 186 ? 15.793 -17.673 -22.785 1.00 85.94 186 GLU A C 1
ATOM 1500 O O . GLU A 1 186 ? 16.639 -18.464 -22.354 1.00 85.94 186 GLU A O 1
ATOM 1505 N N . VAL A 1 187 ? 14.491 -17.947 -22.788 1.00 82.12 187 VAL A N 1
ATOM 1506 C CA . VAL A 1 187 ? 13.960 -19.261 -22.432 1.00 82.12 187 VAL A CA 1
ATOM 1507 C C . VAL A 1 187 ? 13.518 -19.934 -23.719 1.00 82.12 187 VAL A C 1
ATOM 1509 O O . VAL A 1 187 ? 12.581 -19.479 -24.362 1.00 82.12 187 VAL A O 1
ATOM 1512 N N . LEU A 1 188 ? 14.206 -21.011 -24.085 1.00 78.69 188 LEU A N 1
ATOM 1513 C CA . LEU A 1 188 ? 13.810 -21.862 -25.199 1.00 78.69 188 LEU A CA 1
ATOM 1514 C C . LEU A 1 188 ? 12.898 -22.958 -24.655 1.00 78.69 188 LEU A C 1
ATOM 1516 O O . LEU A 1 188 ? 13.274 -23.677 -23.726 1.00 78.69 188 LEU A O 1
ATOM 1520 N N . THR A 1 189 ? 11.700 -23.063 -25.216 1.00 66.69 189 THR A N 1
ATOM 1521 C CA . THR A 1 189 ? 10.789 -24.180 -24.954 1.00 66.69 189 THR A CA 1
ATOM 1522 C C . THR A 1 189 ? 11.034 -25.249 -26.021 1.00 66.69 189 THR A C 1
ATOM 1524 O O . THR A 1 189 ? 10.916 -24.944 -27.205 1.00 66.69 189 THR A O 1
ATOM 1527 N N . GLU A 1 190 ? 11.435 -26.460 -25.612 1.00 61.09 190 GLU A N 1
ATOM 1528 C CA . GLU A 1 190 ? 11.572 -27.637 -26.498 1.00 61.09 190 GLU A CA 1
ATOM 1529 C C . GLU A 1 190 ? 10.217 -28.234 -26.906 1.00 61.09 190 GLU A C 1
ATOM 1531 O O . GLU A 1 190 ? 9.269 -28.185 -26.084 1.00 61.09 190 GLU A O 1
#

Secondary structure (DSSP, 8-state):
--------EEEEEESS---HHHHHHHHHHHHHHHTTSS---EEEEEEEE-SS-SS--EEEEEEEEETTEEEEEEEEESSHHHHHHHHHHHHHHHHHHHHHHHHHTTT-----------TT--S----------------PPPB--HHHHHHHHHHTT-SEEEEE-TTT--EEEEEE-SSSSEEEEE----

Foldseek 3Di:
DDDPDDAAEAEAEAPDDCDPVNVVLLCVLLVVLCVVPPPWNYKYWYWYWDDPDPATKIWIWIWTHRPNDIQIFIAIDSDPSVRSNVSSVRSSVSVVVVVVCVVVCVPDDDPPPPDPPPPDPPDDDPDPPDPDPPDDDDDDAEADDPVVQVVVCVVSVHQKGWHAHPPPRFIKMWGADPPDDIDIDTDDDD